Protein AF-U6STV1-F1 (afdb_monomer_lite)

pLDDT: mean 80.37, std 19.91, range [33.19, 97.25]

Radius of gyration: 25.23 Å; chains: 1; bounding box: 34×33×80 Å

Organism: NCBI:txid1188261

Sequence (186 aa):
MFNKYNTFWLCLFGLMSILYVSSFIYSGIKAWRDMGAIHFNWLYLILGFIFCYWFIQLTKKPSLLNITLQNIERKMVEMGLTNAFIEELRHVLNSRLNTYGESAFREWFAGLNYQLPEEFKDEKAAIKLYEEHTELIEKQVKKLEQETKLTWGEQTVDLIGMNEKSRKVQLVIRHRLSDIALDLVD

Secondary structure (DSSP, 8-state):
---THHHHHHHHHHHHHHHHHHHHHHHHHHHHTTS-THHHHHHHHHHHHHHHHHHHHHH-PPP-TT--HHHHHHHHHHTT--HHHHHHHHHHHHHHHHHHHHHHHHHHHHT-TTPPPGGG--HHHHHHHHHHTHHHHHHHHHHHHHHHSS-HHHHTGGGTTS-HHHHHHHHHHHHHHHHHHHHHH-

Structure (mmCIF, N/CA/C/O backbone):
data_AF-U6STV1-F1
#
_entry.id   AF-U6STV1-F1
#
loop_
_atom_site.group_PDB
_atom_site.id
_atom_site.type_symbol
_atom_site.label_atom_id
_atom_site.label_alt_id
_atom_site.label_comp_id
_atom_site.label_asym_id
_atom_site.label_entity_id
_atom_site.label_seq_id
_atom_site.pdbx_PDB_ins_code
_atom_site.Cartn_x
_atom_site.Cartn_y
_atom_site.Cartn_z
_atom_site.occupancy
_atom_site.B_iso_or_equiv
_atom_site.auth_seq_id
_atom_site.auth_comp_id
_atom_site.auth_asym_id
_atom_site.auth_atom_id
_atom_site.pdbx_PDB_model_num
ATOM 1 N N . MET A 1 1 ? -4.560 -8.746 -18.579 1.00 35.34 1 MET A N 1
ATOM 2 C CA . MET A 1 1 ? -5.743 -9.114 -19.390 1.00 35.34 1 MET A CA 1
ATOM 3 C C . MET A 1 1 ? -6.211 -7.842 -20.098 1.00 35.34 1 MET A C 1
ATOM 5 O O . MET A 1 1 ? -6.845 -7.010 -19.468 1.00 35.34 1 MET A O 1
ATOM 9 N N . PHE A 1 2 ? -5.766 -7.595 -21.337 1.00 33.19 2 PHE A N 1
ATOM 10 C CA . PHE A 1 2 ? -6.079 -6.348 -22.054 1.00 33.19 2 PHE A CA 1
ATOM 11 C C . PHE A 1 2 ? -7.540 -6.354 -22.527 1.00 33.19 2 PHE A C 1
ATOM 13 O O . PHE A 1 2 ? -8.017 -7.325 -23.112 1.00 33.19 2 PHE A O 1
ATOM 20 N N . ASN A 1 3 ? -8.250 -5.274 -22.208 1.00 34.72 3 ASN A N 1
ATOM 21 C CA . ASN A 1 3 ? -9.697 -5.150 -22.309 1.00 34.72 3 ASN A CA 1
ATOM 22 C C . ASN A 1 3 ? -10.151 -5.030 -23.781 1.00 34.72 3 ASN A C 1
ATOM 24 O O . ASN A 1 3 ? -9.709 -4.130 -24.498 1.00 34.72 3 ASN A O 1
ATOM 28 N N . LYS A 1 4 ? -11.052 -5.922 -24.224 1.00 41.34 4 LYS A N 1
ATOM 29 C CA . LYS A 1 4 ? -11.561 -6.057 -25.612 1.00 41.34 4 LYS A CA 1
ATOM 30 C C . LYS A 1 4 ? -12.215 -4.787 -26.188 1.00 41.34 4 LYS A C 1
ATOM 32 O O . LYS A 1 4 ? -12.420 -4.705 -27.395 1.00 41.34 4 LYS A O 1
ATOM 37 N N . TYR A 1 5 ? -12.534 -3.800 -25.354 1.00 40.69 5 TYR A N 1
ATOM 38 C CA . TYR A 1 5 ? -13.239 -2.583 -25.764 1.00 40.69 5 TYR A CA 1
ATOM 39 C C . TYR A 1 5 ? -12.335 -1.507 -26.389 1.00 40.69 5 TYR A C 1
ATOM 41 O O . TYR A 1 5 ? -12.824 -0.701 -27.178 1.00 40.69 5 TYR A O 1
ATOM 49 N N . ASN A 1 6 ? -11.019 -1.522 -26.131 1.00 42.75 6 ASN A N 1
ATOM 50 C CA . ASN A 1 6 ? -10.096 -0.538 -26.723 1.00 42.75 6 ASN A CA 1
ATOM 51 C C . ASN A 1 6 ? -9.772 -0.825 -28.196 1.00 42.75 6 ASN A C 1
ATOM 53 O O . ASN A 1 6 ? -9.504 0.090 -28.970 1.00 42.75 6 ASN A O 1
ATOM 57 N N . THR A 1 7 ? -9.840 -2.088 -28.614 1.00 46.97 7 THR A N 1
ATOM 58 C CA . THR A 1 7 ? -9.540 -2.490 -29.995 1.00 46.97 7 THR A CA 1
ATOM 59 C C . THR A 1 7 ? -10.634 -2.046 -30.970 1.00 46.97 7 THR A C 1
ATOM 61 O O . THR A 1 7 ? -10.345 -1.723 -32.118 1.00 46.97 7 THR A O 1
ATOM 64 N N . PHE A 1 8 ? -11.888 -1.965 -30.509 1.00 42.72 8 PHE A N 1
ATOM 65 C CA . PHE A 1 8 ? -13.020 -1.579 -31.353 1.00 42.72 8 PHE A CA 1
ATOM 66 C C . PHE A 1 8 ? -13.003 -0.082 -31.702 1.00 42.72 8 PHE A C 1
ATOM 68 O O . PHE A 1 8 ? -13.199 0.285 -32.859 1.00 42.72 8 PHE A O 1
ATOM 75 N N . TRP A 1 9 ? -12.679 0.781 -30.734 1.00 38.31 9 TRP A N 1
ATOM 76 C CA . TRP A 1 9 ? -12.574 2.227 -30.960 1.00 38.31 9 TRP A CA 1
ATOM 77 C C . TRP A 1 9 ? -11.358 2.616 -31.809 1.00 38.31 9 TRP A C 1
ATOM 79 O O . TRP A 1 9 ? -11.474 3.499 -32.658 1.00 38.31 9 TRP A O 1
ATOM 89 N N . LEU A 1 10 ? -10.230 1.909 -31.666 1.00 43.06 10 LEU A N 1
ATOM 90 C CA . LEU A 1 10 ? -9.049 2.097 -32.520 1.00 43.06 10 LEU A CA 1
ATOM 91 C C . LEU A 1 10 ? -9.319 1.707 -33.985 1.00 43.06 10 LEU A C 1
ATOM 93 O O . LEU A 1 10 ? -8.888 2.415 -34.895 1.00 43.06 10 LEU A O 1
ATOM 97 N N . CYS A 1 11 ? -10.093 0.645 -34.236 1.00 45.66 11 CYS A N 1
ATOM 98 C CA . CYS A 1 11 ? -10.517 0.288 -35.594 1.00 45.66 11 CYS A CA 1
ATOM 99 C C . CYS A 1 11 ? -11.546 1.272 -36.180 1.00 45.66 11 CYS A C 1
ATOM 101 O O . CYS A 1 11 ? -11.476 1.580 -37.370 1.00 45.66 11 CYS A O 1
ATOM 103 N N . LEU A 1 12 ? -12.471 1.800 -35.369 1.00 42.38 12 LEU A N 1
ATOM 104 C CA . LEU A 1 12 ? -13.505 2.730 -35.839 1.00 42.38 12 LEU A CA 1
ATOM 105 C C . LEU A 1 12 ? -12.931 4.119 -36.182 1.00 42.38 12 LEU A C 1
ATOM 107 O O . LEU A 1 12 ? -13.287 4.692 -37.213 1.00 42.38 12 LEU A O 1
ATOM 111 N N . PHE A 1 13 ? -11.984 4.628 -35.382 1.00 41.47 13 PHE A N 1
ATOM 112 C CA . PHE A 1 13 ? -11.241 5.856 -35.704 1.00 41.47 13 PHE A CA 1
ATOM 113 C C . PHE A 1 13 ? -10.314 5.677 -36.915 1.00 41.47 13 PHE A C 1
ATOM 115 O O . PHE A 1 13 ? -10.190 6.592 -37.733 1.00 41.47 13 PHE A O 1
ATOM 122 N N . GLY A 1 14 ? -9.723 4.489 -37.087 1.00 44.12 14 GLY A N 1
ATOM 123 C CA . GLY A 1 14 ? -8.970 4.136 -38.294 1.00 44.12 14 GLY A CA 1
ATOM 124 C C . GLY A 1 14 ? -9.835 4.137 -39.561 1.00 44.12 14 GLY A C 1
ATOM 125 O O . GLY A 1 14 ? -9.439 4.687 -40.581 1.00 44.12 14 GLY A O 1
ATOM 126 N N . LEU A 1 15 ? -11.058 3.602 -39.506 1.00 43.50 15 LEU A N 1
ATOM 127 C CA . LEU A 1 15 ? -11.960 3.548 -40.667 1.00 43.50 15 LEU A CA 1
ATOM 128 C C . LEU A 1 15 ? -12.592 4.906 -41.022 1.00 43.50 15 LEU A C 1
ATOM 130 O O . LEU A 1 15 ? -12.708 5.233 -42.204 1.00 43.50 15 LEU A O 1
ATOM 134 N N . MET A 1 16 ? -12.954 5.728 -40.030 1.00 37.34 16 MET A N 1
ATOM 135 C CA . MET A 1 16 ? -13.491 7.079 -40.274 1.00 37.34 16 MET A CA 1
ATOM 136 C C . MET A 1 16 ? -12.435 8.042 -40.834 1.00 37.34 16 MET A C 1
ATOM 138 O O . MET A 1 16 ? -12.757 8.870 -41.689 1.00 37.34 16 MET A O 1
ATOM 142 N N . SER A 1 17 ? -11.170 7.906 -40.422 1.00 42.69 17 SER A N 1
ATOM 143 C CA . SER A 1 17 ? -10.066 8.680 -41.001 1.00 42.69 17 SER A CA 1
ATOM 144 C C . SER A 1 17 ? -9.749 8.243 -42.434 1.00 42.69 17 SER A C 1
ATOM 146 O O . SER A 1 17 ? -9.542 9.105 -43.280 1.00 42.69 17 SER A O 1
ATOM 148 N N . ILE A 1 18 ? -9.831 6.949 -42.765 1.00 45.84 18 ILE A N 1
ATOM 149 C CA . ILE A 1 18 ? -9.649 6.456 -44.143 1.00 45.84 18 ILE A CA 1
ATOM 150 C C . ILE A 1 18 ? -10.721 7.016 -45.097 1.00 45.84 18 ILE A C 1
ATOM 152 O O . ILE A 1 18 ? -10.396 7.416 -46.216 1.00 45.84 18 ILE A O 1
ATOM 156 N N . LEU A 1 19 ? -11.985 7.115 -44.666 1.00 41.91 19 LEU A N 1
ATOM 157 C CA . LEU A 1 19 ? -13.072 7.603 -45.525 1.00 41.91 19 LEU A CA 1
ATOM 158 C C . LEU A 1 19 ? -13.057 9.127 -45.720 1.00 41.91 19 LEU A C 1
ATOM 160 O O . LEU A 1 19 ? -13.254 9.585 -46.845 1.00 41.91 19 LEU A O 1
ATOM 164 N N . TYR A 1 20 ? -12.751 9.916 -44.686 1.00 40.97 20 TYR A N 1
ATOM 165 C CA . TYR A 1 20 ? -12.653 11.379 -44.822 1.00 40.97 20 TYR A CA 1
ATOM 166 C C . TYR A 1 20 ? -11.406 11.810 -45.608 1.00 40.97 20 TYR A C 1
ATOM 168 O O . TYR A 1 20 ? -11.426 12.781 -46.363 1.00 40.97 20 TYR A O 1
ATOM 176 N N . VAL A 1 21 ? -10.326 11.038 -45.488 1.00 44.81 21 VAL A N 1
ATOM 177 C CA . VAL A 1 21 ? -9.098 11.242 -46.253 1.00 44.81 21 VAL A CA 1
ATOM 178 C C . VAL A 1 21 ? -9.294 10.824 -47.717 1.00 44.81 21 VAL A C 1
ATOM 180 O O . VAL A 1 21 ? -8.772 11.488 -48.605 1.00 44.81 21 VAL A O 1
ATOM 183 N N . SER A 1 22 ? -10.122 9.816 -48.013 1.00 46.06 22 SER A N 1
ATOM 184 C CA . SER A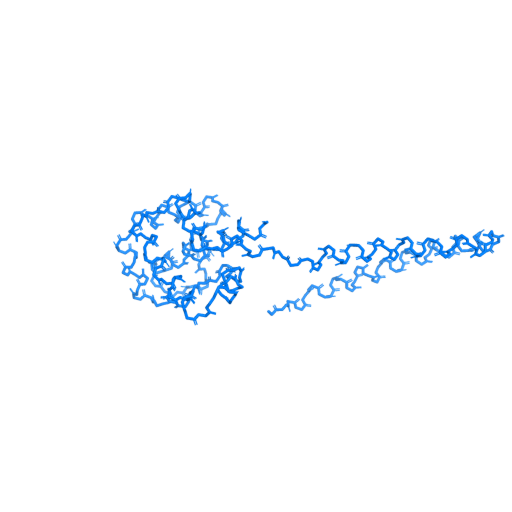 1 22 ? -10.324 9.331 -49.388 1.00 46.06 22 SER A CA 1
ATOM 185 C C . SER A 1 22 ? -10.945 10.354 -50.357 1.00 46.06 22 SER A C 1
ATOM 187 O O . SER A 1 22 ? -10.546 10.391 -51.521 1.00 46.06 22 SER A O 1
ATOM 189 N N . SER A 1 23 ? -11.853 11.232 -49.905 1.00 43.16 23 SER A N 1
ATOM 190 C CA . SER A 1 23 ? -12.497 12.230 -50.781 1.00 43.16 23 SER A CA 1
ATOM 191 C C . SER A 1 23 ? -11.622 13.466 -51.025 1.00 43.16 23 SER A C 1
ATOM 193 O O . SER A 1 23 ? -11.616 14.003 -52.133 1.00 43.16 23 SER A O 1
ATOM 195 N N . PHE A 1 24 ? -10.819 13.870 -50.035 1.00 45.03 24 PHE A N 1
ATOM 196 C CA . PHE A 1 24 ? -9.845 14.962 -50.163 1.00 45.03 24 PHE A CA 1
ATOM 197 C C . PHE A 1 24 ? -8.609 14.531 -50.970 1.00 45.03 24 PHE A C 1
ATOM 199 O O . PHE A 1 24 ? -8.041 15.304 -51.741 1.00 45.03 24 PHE A O 1
ATOM 206 N N . ILE A 1 25 ? -8.231 13.255 -50.854 1.00 50.38 25 ILE A N 1
ATOM 207 C CA . ILE A 1 25 ? -7.175 12.639 -51.653 1.00 50.38 25 ILE A CA 1
ATOM 208 C C . ILE A 1 25 ? -7.581 12.540 -53.132 1.00 50.38 25 ILE A C 1
ATOM 210 O O . ILE A 1 25 ? -6.747 12.781 -53.998 1.00 50.38 25 ILE A O 1
ATOM 214 N N . TYR A 1 26 ? -8.842 12.248 -53.467 1.00 48.47 26 TYR A N 1
ATOM 215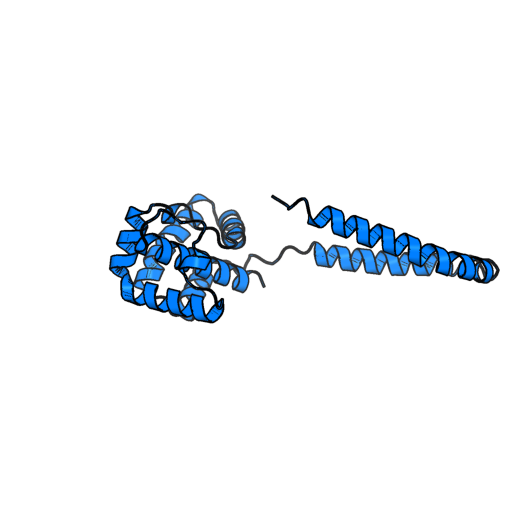 C CA . TYR A 1 26 ? -9.223 12.001 -54.866 1.00 48.47 26 TYR A CA 1
ATOM 216 C C . TYR A 1 26 ? -9.165 13.254 -55.763 1.00 48.47 26 TYR A C 1
ATOM 218 O O . TYR A 1 26 ? -8.780 13.161 -56.931 1.00 48.47 26 TYR A O 1
ATOM 226 N N . SER A 1 27 ? -9.490 14.439 -55.231 1.00 48.44 27 SER A N 1
ATOM 227 C CA . SER A 1 27 ? -9.363 15.709 -55.967 1.00 48.44 27 SER A CA 1
ATOM 228 C C . SER A 1 27 ? -7.920 16.233 -55.993 1.00 48.44 27 SER A C 1
ATOM 230 O O . SER A 1 27 ? -7.491 16.780 -57.010 1.00 48.44 27 SER A O 1
ATOM 232 N N . GLY A 1 28 ? -7.138 15.987 -54.934 1.00 50.62 28 GLY A N 1
ATOM 233 C CA . GLY A 1 28 ? -5.708 16.309 -54.872 1.00 50.62 28 GLY A CA 1
ATOM 234 C C . GLY A 1 28 ? -4.833 15.436 -55.781 1.00 50.62 28 GLY A C 1
ATOM 235 O O . GLY A 1 28 ? -3.953 15.958 -56.462 1.00 50.62 28 GLY A O 1
ATOM 236 N N . ILE A 1 29 ? -5.115 14.128 -55.878 1.00 52.50 29 ILE A N 1
ATOM 237 C CA . ILE A 1 29 ? -4.367 13.166 -56.712 1.00 52.50 29 ILE A CA 1
ATOM 238 C C . ILE A 1 29 ? -4.381 13.567 -58.190 1.00 52.50 29 ILE A C 1
ATOM 240 O O . ILE A 1 29 ? -3.374 13.396 -58.876 1.00 52.50 29 ILE A O 1
ATOM 244 N N . LYS A 1 30 ? -5.491 14.113 -58.703 1.00 51.62 30 LYS A N 1
ATOM 245 C CA . LYS A 1 30 ? -5.594 14.470 -60.126 1.00 51.62 30 LYS A CA 1
ATOM 246 C C . LYS A 1 30 ? -4.729 15.680 -60.492 1.00 51.62 30 LYS A C 1
ATOM 248 O O . LYS A 1 30 ? -4.153 15.679 -61.570 1.00 51.62 30 LYS A O 1
ATOM 253 N N . ALA A 1 31 ? -4.600 16.657 -59.593 1.00 53.91 31 ALA A N 1
ATOM 254 C CA . ALA A 1 31 ? -3.720 17.814 -59.776 1.00 53.91 31 ALA A CA 1
ATOM 255 C C . ALA A 1 31 ? -2.236 17.482 -59.509 1.00 53.91 31 ALA A C 1
ATOM 257 O O . ALA A 1 31 ? -1.350 18.104 -60.087 1.00 53.91 31 ALA A O 1
ATOM 258 N N . TRP A 1 32 ? -1.958 16.484 -58.665 1.00 50.00 32 TRP A N 1
ATOM 259 C CA . TRP A 1 32 ? -0.601 16.073 -58.280 1.00 50.00 32 TRP A CA 1
ATOM 260 C C . TRP A 1 32 ? 0.043 15.030 -59.198 1.00 50.00 32 TRP A C 1
ATOM 262 O O . TRP A 1 32 ? 1.267 14.964 -59.284 1.00 50.00 32 TRP A O 1
ATOM 272 N N . ARG A 1 33 ? -0.752 14.227 -59.915 1.00 49.41 33 ARG A N 1
ATOM 273 C CA . ARG A 1 33 ? -0.252 13.252 -60.900 1.00 49.41 33 ARG A CA 1
ATOM 274 C C . ARG A 1 33 ? 0.519 13.914 -62.051 1.00 49.41 33 ARG A C 1
ATOM 276 O O . ARG A 1 33 ? 1.415 13.291 -62.612 1.00 49.41 33 ARG A O 1
ATOM 283 N N . ASP A 1 34 ? 0.202 15.168 -62.361 1.00 54.34 34 ASP A N 1
ATOM 284 C CA . ASP A 1 34 ? 0.811 15.918 -63.464 1.00 54.34 34 ASP A CA 1
ATOM 285 C C . ASP A 1 34 ? 2.111 16.648 -63.038 1.00 54.34 34 ASP A C 1
ATOM 287 O O . ASP A 1 34 ? 2.867 17.121 -63.884 1.00 54.34 34 ASP A O 1
ATOM 291 N N . MET A 1 35 ? 2.434 16.669 -61.735 1.00 53.09 35 MET A N 1
ATOM 292 C CA . MET A 1 35 ? 3.671 17.224 -61.165 1.00 53.09 35 MET A CA 1
ATOM 293 C C . MET A 1 35 ? 4.585 16.108 -60.627 1.00 53.09 35 MET A C 1
ATOM 295 O O . MET A 1 35 ? 4.753 15.962 -59.425 1.00 53.09 35 MET A O 1
ATOM 299 N N . GLY A 1 36 ? 5.177 15.309 -61.521 1.00 51.53 36 GLY A N 1
ATOM 300 C CA . GLY A 1 36 ? 6.399 14.520 -61.277 1.00 51.53 36 GLY A CA 1
ATOM 301 C C . GLY A 1 36 ? 6.429 13.584 -60.049 1.00 51.53 36 GLY A C 1
ATOM 302 O O . GLY A 1 36 ? 6.640 14.002 -58.913 1.00 51.53 36 GLY A O 1
ATOM 303 N N . ALA A 1 37 ? 6.399 12.273 -60.303 1.00 53.25 37 ALA A N 1
ATOM 304 C CA . ALA A 1 37 ? 6.402 11.160 -59.336 1.00 53.25 37 ALA A CA 1
ATOM 305 C C . ALA A 1 37 ? 7.527 11.126 -58.263 1.00 53.25 37 ALA A C 1
ATOM 307 O O . ALA A 1 37 ? 7.533 10.245 -57.406 1.00 53.25 37 ALA A O 1
ATOM 308 N N . ILE A 1 38 ? 8.476 12.064 -58.271 1.00 51.22 38 ILE A N 1
ATOM 309 C CA . ILE A 1 38 ? 9.637 12.093 -57.370 1.00 51.22 38 ILE A CA 1
ATOM 310 C C . ILE A 1 38 ? 9.276 12.680 -55.991 1.00 51.22 38 ILE A C 1
ATOM 312 O O . ILE A 1 38 ? 9.823 12.241 -54.982 1.00 51.22 38 ILE A O 1
ATOM 316 N N . HIS A 1 39 ? 8.308 13.601 -55.899 1.00 51.06 39 HIS A N 1
ATOM 317 C CA . HIS A 1 39 ? 7.933 14.234 -54.622 1.00 51.06 39 HIS A CA 1
ATOM 318 C C . HIS A 1 39 ? 7.038 13.363 -53.724 1.00 51.06 39 HIS A C 1
ATOM 320 O O . HIS A 1 39 ? 7.017 13.546 -52.507 1.00 51.06 39 HIS A O 1
ATOM 326 N N . PHE A 1 40 ? 6.335 12.383 -54.298 1.00 52.03 40 PHE A N 1
ATOM 327 C CA . PHE A 1 40 ? 5.395 11.530 -53.566 1.00 52.03 40 PHE A CA 1
ATOM 328 C C . PHE A 1 40 ? 6.116 10.561 -52.615 1.00 52.03 40 PHE A C 1
ATOM 330 O O . PHE A 1 40 ? 5.676 10.348 -51.491 1.00 52.03 40 PHE A O 1
ATOM 337 N N . ASN A 1 41 ? 7.278 10.036 -53.014 1.00 58.47 41 ASN A N 1
ATOM 338 C CA . ASN A 1 41 ? 8.013 9.034 -52.235 1.00 58.47 41 ASN A CA 1
ATOM 339 C C . ASN A 1 41 ? 8.569 9.597 -50.909 1.00 58.47 41 ASN A C 1
ATOM 341 O O . ASN A 1 41 ? 8.566 8.928 -49.879 1.00 58.47 41 ASN A O 1
ATOM 345 N N . TRP A 1 42 ? 8.980 10.868 -50.904 1.00 58.03 42 TRP A N 1
ATOM 346 C CA . TRP A 1 42 ? 9.532 11.533 -49.720 1.00 58.03 42 TRP A CA 1
ATOM 347 C C . TRP A 1 42 ? 8.490 11.780 -48.628 1.00 58.03 42 TRP A C 1
ATOM 349 O O . TRP A 1 42 ? 8.799 11.639 -47.447 1.00 58.03 42 TRP A O 1
ATOM 359 N N . LEU A 1 43 ? 7.247 12.092 -49.000 1.00 61.72 43 LEU A N 1
ATOM 360 C CA . LEU A 1 43 ? 6.178 12.339 -48.033 1.00 61.72 43 LEU A CA 1
ATOM 361 C C . LEU A 1 43 ? 5.784 11.059 -47.279 1.00 61.72 43 LEU A C 1
ATOM 363 O O . LEU A 1 43 ? 5.618 11.096 -46.062 1.00 61.72 43 LEU A O 1
ATOM 367 N N . TYR A 1 44 ? 5.700 9.919 -47.973 1.00 71.75 44 TYR A N 1
ATOM 368 C CA . TYR A 1 44 ? 5.438 8.623 -47.333 1.00 71.75 44 TYR A CA 1
ATOM 369 C C . TYR A 1 44 ? 6.588 8.181 -46.432 1.00 71.75 44 TYR A C 1
ATOM 371 O O . TYR A 1 44 ? 6.337 7.630 -45.363 1.00 71.75 44 TYR A O 1
ATOM 379 N N . LEU A 1 45 ? 7.836 8.462 -46.819 1.00 70.69 45 LEU A N 1
ATOM 380 C CA . LEU A 1 45 ? 8.989 8.215 -45.956 1.00 70.69 45 LEU A CA 1
ATOM 381 C C . LEU A 1 45 ? 8.910 9.062 -44.681 1.00 70.69 45 LEU A C 1
ATOM 383 O O . LEU A 1 45 ? 9.034 8.514 -43.590 1.00 70.69 45 LEU A O 1
ATOM 387 N N . ILE A 1 46 ? 8.625 10.364 -44.789 1.00 76.00 46 ILE A N 1
ATOM 388 C CA . ILE A 1 46 ? 8.493 11.259 -43.627 1.00 76.00 46 ILE A CA 1
ATOM 389 C C . ILE A 1 46 ? 7.350 10.809 -42.707 1.00 76.00 46 ILE A C 1
ATOM 391 O O . ILE A 1 46 ? 7.546 10.697 -41.498 1.00 76.00 46 ILE A O 1
ATOM 395 N N . LEU A 1 47 ? 6.176 10.494 -43.260 1.00 77.69 47 LEU A N 1
ATOM 396 C CA . LEU A 1 47 ? 5.038 9.998 -42.478 1.00 77.69 47 LEU A CA 1
ATOM 397 C C . LEU A 1 47 ? 5.329 8.635 -41.837 1.00 77.69 47 LEU A C 1
ATOM 399 O O . LEU A 1 47 ? 4.969 8.416 -40.682 1.00 77.69 47 LEU A O 1
ATOM 403 N N . GLY A 1 48 ? 6.035 7.748 -42.543 1.00 76.50 48 GLY A N 1
ATOM 404 C CA . GLY A 1 48 ? 6.512 6.475 -42.009 1.00 76.50 48 GLY A CA 1
ATOM 405 C C . GLY A 1 48 ? 7.489 6.660 -40.847 1.00 76.50 48 GLY A C 1
ATOM 406 O O . GLY A 1 48 ? 7.353 5.991 -39.828 1.00 76.50 48 GLY A O 1
ATOM 407 N N . PHE A 1 49 ? 8.421 7.614 -40.939 1.00 81.00 49 PHE A N 1
ATOM 408 C CA . PHE A 1 49 ? 9.337 7.949 -39.845 1.00 81.00 49 PHE A CA 1
ATOM 409 C C . PHE A 1 49 ? 8.615 8.545 -38.635 1.00 81.00 49 PHE A C 1
ATOM 411 O O . PHE A 1 49 ? 8.923 8.160 -37.509 1.00 81.00 49 PHE A O 1
ATOM 418 N N . ILE A 1 50 ? 7.637 9.432 -38.842 1.00 81.19 50 ILE A N 1
ATOM 419 C CA . ILE A 1 50 ? 6.816 9.991 -37.756 1.00 81.19 50 ILE A CA 1
ATOM 420 C C . ILE A 1 50 ? 6.014 8.880 -37.072 1.00 81.19 50 ILE A C 1
ATOM 422 O O . ILE A 1 50 ? 5.993 8.810 -35.844 1.00 81.19 50 ILE A O 1
ATOM 426 N N . PHE A 1 51 ? 5.406 7.981 -37.850 1.00 80.88 51 PHE A N 1
ATOM 427 C CA . PHE A 1 51 ? 4.668 6.840 -37.316 1.00 80.88 51 PHE A CA 1
ATOM 428 C C . PHE A 1 51 ? 5.580 5.882 -36.541 1.00 80.88 51 PHE A C 1
ATOM 430 O O . PHE A 1 51 ? 5.258 5.525 -35.413 1.00 80.88 51 PHE A O 1
ATOM 437 N N . CYS A 1 52 ? 6.745 5.521 -37.088 1.00 77.19 52 CYS A N 1
ATOM 438 C CA . CYS A 1 52 ? 7.731 4.687 -36.400 1.00 77.19 52 CYS A CA 1
ATOM 439 C C . CYS A 1 52 ? 8.248 5.350 -35.121 1.00 77.19 52 CYS A C 1
ATOM 441 O O . CYS A 1 52 ? 8.354 4.687 -34.096 1.00 77.19 52 CYS A O 1
ATOM 443 N N . TYR A 1 53 ? 8.532 6.653 -35.146 1.00 76.31 53 TYR A N 1
ATOM 444 C CA . TYR A 1 53 ? 8.947 7.395 -33.960 1.00 76.31 53 TYR A CA 1
ATOM 445 C C . TYR A 1 53 ? 7.853 7.390 -32.886 1.00 76.31 53 TYR A C 1
ATOM 447 O O . TYR A 1 53 ? 8.128 7.075 -31.729 1.00 76.31 53 TYR A O 1
ATOM 455 N N . TRP A 1 54 ? 6.603 7.665 -33.264 1.00 79.69 54 TRP A N 1
ATOM 456 C CA . TRP A 1 54 ? 5.465 7.647 -32.345 1.00 79.69 54 TRP A CA 1
ATOM 457 C C . TRP A 1 54 ? 5.204 6.241 -31.782 1.00 79.69 54 TRP A C 1
ATOM 459 O O . TRP A 1 54 ? 5.001 6.078 -30.581 1.00 79.69 54 TRP A O 1
ATOM 469 N N . PHE A 1 55 ? 5.315 5.210 -32.620 1.00 75.00 55 PHE A N 1
ATOM 470 C CA . PHE A 1 55 ? 5.205 3.810 -32.218 1.00 75.00 55 PHE A CA 1
ATOM 471 C C . PHE A 1 55 ? 6.330 3.393 -31.259 1.00 75.00 55 PHE A C 1
ATOM 473 O O . PHE A 1 55 ? 6.065 2.765 -30.239 1.00 75.00 55 PHE A O 1
ATOM 480 N N . ILE A 1 56 ? 7.578 3.798 -31.516 1.00 74.88 56 ILE A N 1
ATOM 481 C CA . ILE A 1 56 ? 8.707 3.525 -30.616 1.00 74.88 56 ILE A CA 1
ATOM 482 C C . ILE A 1 56 ? 8.474 4.180 -29.251 1.00 74.88 56 ILE A C 1
ATOM 484 O O . ILE A 1 56 ? 8.662 3.518 -28.230 1.00 74.88 56 ILE A O 1
ATOM 488 N N . GLN A 1 57 ? 8.010 5.434 -29.215 1.00 68.56 57 GLN A N 1
ATOM 489 C CA . GLN A 1 57 ? 7.685 6.110 -27.953 1.00 68.56 57 GLN A CA 1
ATOM 490 C C . GLN A 1 57 ? 6.554 5.401 -27.191 1.00 68.56 57 GLN A C 1
ATOM 492 O O . GLN A 1 57 ? 6.634 5.293 -25.973 1.00 68.56 57 GLN A O 1
ATOM 497 N N . LEU A 1 58 ? 5.562 4.835 -27.887 1.00 64.56 58 LEU A N 1
ATOM 498 C CA . LEU A 1 58 ? 4.507 4.023 -27.265 1.00 64.56 58 LEU A CA 1
ATOM 499 C C . LEU A 1 58 ? 4.994 2.675 -26.713 1.00 64.56 58 LEU A C 1
ATOM 501 O O . LEU A 1 58 ? 4.352 2.110 -25.833 1.00 64.56 58 LEU A O 1
ATOM 505 N N . THR A 1 59 ? 6.104 2.141 -27.227 1.00 66.00 59 THR A N 1
ATOM 506 C CA . THR A 1 59 ? 6.657 0.842 -26.796 1.00 66.00 59 THR A CA 1
ATOM 507 C C . THR A 1 59 ? 7.757 0.945 -25.742 1.00 66.00 59 THR A C 1
ATOM 509 O O . THR A 1 59 ? 8.249 -0.088 -25.278 1.00 66.00 59 THR A O 1
ATOM 512 N N . LYS A 1 60 ? 8.159 2.159 -25.339 1.00 70.56 60 LYS A N 1
ATOM 513 C CA . LYS A 1 60 ? 9.133 2.326 -24.257 1.00 70.56 60 LYS A CA 1
ATOM 514 C C . LYS A 1 60 ? 8.552 1.781 -22.959 1.00 70.56 60 LYS A C 1
ATOM 516 O O . LYS A 1 60 ? 7.583 2.312 -22.426 1.00 70.56 60 LYS A O 1
ATOM 521 N N . LYS A 1 61 ? 9.173 0.721 -22.443 1.00 69.06 61 LYS A N 1
ATOM 522 C CA . LYS A 1 61 ? 8.903 0.256 -21.085 1.00 69.06 61 LYS A CA 1
ATOM 523 C C . LYS A 1 61 ? 9.440 1.295 -20.097 1.00 69.06 61 LYS A C 1
ATOM 525 O O . LYS A 1 61 ? 10.571 1.751 -20.293 1.00 69.06 61 LYS A O 1
ATOM 530 N N . PRO A 1 62 ? 8.668 1.653 -19.062 1.00 73.31 62 PRO A N 1
ATOM 531 C CA . PRO A 1 62 ? 9.159 2.540 -18.023 1.00 73.31 62 PRO A CA 1
ATOM 532 C C . PRO A 1 62 ? 10.342 1.906 -17.281 1.00 73.31 62 PRO A C 1
ATOM 534 O O . PRO A 1 62 ? 10.476 0.678 -17.216 1.00 73.31 62 PRO A O 1
ATOM 537 N N . SER A 1 63 ? 11.228 2.750 -16.752 1.00 84.81 63 SER A N 1
ATOM 538 C CA . SER A 1 63 ? 12.404 2.290 -16.015 1.00 84.81 63 SER A CA 1
ATOM 539 C C . SER A 1 63 ? 11.990 1.804 -14.632 1.00 84.81 63 SER A C 1
ATOM 541 O O . SER A 1 63 ? 11.502 2.575 -13.817 1.00 84.81 63 SER A O 1
ATOM 543 N N . LEU A 1 64 ? 12.238 0.529 -14.330 1.00 89.56 64 LEU A N 1
ATOM 544 C CA . LEU A 1 64 ? 11.910 -0.044 -13.019 1.00 89.56 64 LEU A CA 1
ATOM 545 C C . LEU A 1 64 ? 13.077 0.019 -12.021 1.00 89.56 64 LEU A C 1
ATOM 547 O O . LEU A 1 64 ? 12.971 -0.501 -10.914 1.00 89.56 64 LEU A O 1
ATOM 551 N N . LEU A 1 65 ? 14.210 0.624 -12.396 1.00 89.94 65 LEU A N 1
ATOM 552 C CA . LEU A 1 65 ? 15.423 0.642 -11.564 1.00 89.94 65 LEU A CA 1
ATOM 553 C C . LEU A 1 65 ? 15.239 1.422 -10.257 1.00 89.94 65 LEU A C 1
ATOM 555 O O . LEU A 1 65 ? 15.905 1.123 -9.268 1.00 89.94 65 LEU A O 1
ATOM 559 N N . ASN A 1 66 ? 14.312 2.381 -10.240 1.00 91.38 66 ASN A N 1
ATOM 560 C CA . ASN A 1 66 ? 13.986 3.165 -9.053 1.00 91.38 66 ASN A CA 1
ATOM 561 C C . ASN A 1 66 ? 13.163 2.370 -8.027 1.00 91.38 66 ASN A C 1
ATOM 563 O O . ASN A 1 66 ? 13.106 2.767 -6.862 1.00 91.38 66 ASN A O 1
ATOM 567 N N . ILE A 1 67 ? 12.574 1.234 -8.418 1.00 92.69 67 ILE A N 1
ATOM 568 C CA . ILE A 1 67 ? 11.861 0.336 -7.510 1.00 92.69 67 ILE A CA 1
ATOM 569 C C . ILE A 1 67 ? 12.896 -0.485 -6.731 1.00 92.69 67 ILE A C 1
ATOM 571 O O . ILE A 1 67 ? 13.341 -1.565 -7.130 1.00 92.69 67 ILE A O 1
ATOM 575 N N . THR A 1 68 ? 13.299 0.067 -5.594 1.00 94.50 68 THR A N 1
ATOM 576 C CA . THR A 1 68 ? 14.147 -0.579 -4.591 1.00 94.50 68 THR A CA 1
ATOM 577 C C . THR A 1 68 ? 13.454 -0.496 -3.239 1.00 94.50 68 THR A C 1
ATOM 579 O O . THR A 1 68 ? 12.684 0.434 -2.994 1.00 94.50 68 THR A O 1
ATOM 582 N N . LEU A 1 69 ? 13.737 -1.443 -2.342 1.00 94.19 69 LEU A N 1
ATOM 583 C CA . LEU A 1 69 ? 13.140 -1.451 -1.004 1.00 94.19 69 LEU A CA 1
ATOM 584 C C . LEU A 1 69 ? 13.401 -0.125 -0.265 1.00 94.19 69 LEU A C 1
ATOM 586 O O . LEU A 1 69 ? 12.484 0.464 0.296 1.00 94.19 69 LEU A O 1
ATOM 590 N N . GLN A 1 70 ? 14.616 0.415 -0.390 1.00 94.62 70 GLN A N 1
ATOM 591 C CA . GLN A 1 70 ? 14.993 1.708 0.182 1.00 94.62 70 GLN A CA 1
ATOM 592 C C . GLN A 1 70 ? 14.154 2.876 -0.368 1.00 94.62 70 GLN A C 1
ATOM 594 O O . GLN A 1 70 ? 13.713 3.736 0.394 1.00 94.62 70 GLN A O 1
ATOM 599 N N . ASN A 1 71 ? 13.921 2.928 -1.683 1.00 95.62 71 ASN A N 1
ATOM 600 C CA . ASN A 1 71 ? 13.115 3.992 -2.287 1.00 95.62 71 ASN A CA 1
ATOM 601 C C . ASN A 1 71 ? 11.635 3.873 -1.920 1.00 95.62 71 ASN A C 1
ATOM 603 O O . ASN A 1 71 ? 10.989 4.893 -1.680 1.00 95.62 71 ASN A O 1
ATOM 607 N N . ILE A 1 72 ? 11.118 2.645 -1.839 1.00 96.12 72 ILE A N 1
ATOM 608 C CA . ILE A 1 72 ? 9.750 2.370 -1.393 1.00 96.12 72 ILE A CA 1
ATOM 609 C C . ILE A 1 72 ? 9.564 2.859 0.048 1.00 96.12 72 ILE A C 1
ATOM 611 O O . ILE A 1 72 ? 8.632 3.607 0.327 1.00 96.12 72 ILE A O 1
ATOM 615 N N . GLU A 1 73 ? 10.476 2.512 0.954 1.00 95.88 73 GLU A N 1
ATOM 616 C CA . GLU A 1 73 ? 10.418 2.946 2.355 1.00 95.88 73 GLU A CA 1
ATOM 617 C C . GLU A 1 73 ? 10.520 4.461 2.504 1.00 95.88 73 GLU A C 1
ATOM 619 O O . GLU A 1 73 ? 9.749 5.065 3.248 1.00 95.88 73 GLU A O 1
ATOM 624 N N . ARG A 1 74 ? 11.425 5.100 1.753 1.00 96.19 74 ARG A N 1
ATOM 625 C CA . ARG A 1 74 ? 11.524 6.562 1.727 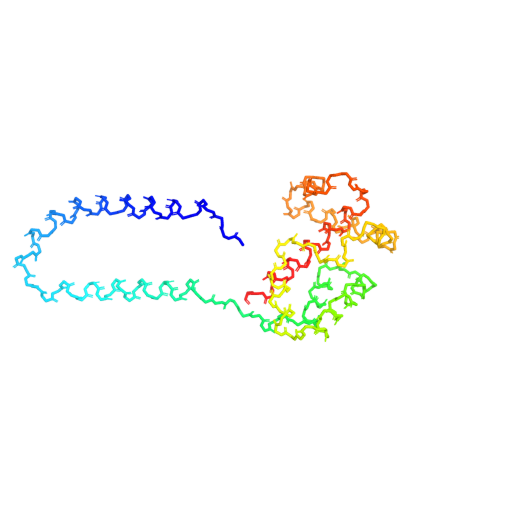1.00 96.19 74 ARG A CA 1
ATOM 626 C C . ARG A 1 74 ? 10.183 7.193 1.345 1.00 96.19 74 ARG A C 1
ATOM 628 O O . ARG A 1 74 ? 9.729 8.112 2.022 1.00 96.19 74 ARG A O 1
ATOM 635 N N . LYS A 1 75 ? 9.520 6.671 0.310 1.00 96.00 75 LYS A N 1
ATOM 636 C CA . LYS A 1 75 ? 8.195 7.138 -0.112 1.00 96.00 75 LYS A CA 1
ATOM 637 C C . LYS A 1 75 ? 7.113 6.879 0.943 1.00 96.00 75 LYS A C 1
ATOM 639 O O . LYS A 1 75 ? 6.270 7.743 1.166 1.00 96.00 75 LYS A O 1
ATOM 644 N N . MET A 1 76 ? 7.157 5.750 1.652 1.00 95.44 76 MET A N 1
ATOM 645 C CA . MET A 1 76 ? 6.249 5.484 2.778 1.00 95.44 76 MET A CA 1
ATOM 646 C C . MET A 1 76 ? 6.388 6.530 3.896 1.00 95.44 76 MET A C 1
ATOM 648 O O . MET A 1 76 ? 5.378 7.007 4.423 1.00 95.44 76 MET A O 1
ATOM 652 N N . VAL A 1 77 ? 7.623 6.924 4.224 1.00 95.56 77 VAL A N 1
ATOM 653 C CA . VAL A 1 77 ? 7.899 7.993 5.198 1.00 95.56 77 VAL A CA 1
ATOM 654 C C . VAL A 1 77 ? 7.371 9.340 4.696 1.00 95.56 77 VAL A C 1
ATOM 656 O O . VAL A 1 77 ? 6.689 10.041 5.441 1.00 95.56 77 VAL A O 1
ATOM 659 N N . GLU A 1 78 ? 7.610 9.686 3.427 1.00 94.81 78 GLU A N 1
ATOM 660 C CA . GLU A 1 78 ? 7.094 10.917 2.798 1.00 94.81 78 GLU A CA 1
ATOM 661 C C . GLU A 1 78 ? 5.555 10.988 2.822 1.00 94.81 78 GLU A C 1
ATOM 663 O O . GLU A 1 78 ? 4.975 12.057 3.018 1.00 94.81 78 GLU A O 1
ATOM 668 N N . MET A 1 79 ? 4.873 9.844 2.705 1.00 92.00 79 MET A N 1
ATOM 669 C CA . MET A 1 79 ? 3.412 9.740 2.816 1.00 92.00 79 MET A CA 1
ATOM 670 C C . MET A 1 79 ? 2.884 9.855 4.258 1.00 92.00 79 MET A C 1
ATOM 672 O O . MET A 1 79 ? 1.664 9.929 4.468 1.00 92.00 79 MET A O 1
ATOM 676 N N . GLY A 1 80 ? 3.779 9.904 5.248 1.00 92.31 80 GLY A N 1
ATOM 677 C CA . GLY A 1 80 ? 3.453 10.030 6.666 1.00 92.31 80 GLY A CA 1
ATOM 678 C C . GLY A 1 80 ? 3.008 8.720 7.316 1.00 92.31 80 GLY A C 1
ATOM 679 O O . GLY A 1 80 ? 2.183 8.758 8.233 1.00 92.31 80 GLY A O 1
ATOM 680 N N . LEU A 1 81 ? 3.497 7.574 6.828 1.00 93.88 81 LEU A N 1
ATOM 681 C CA . LEU A 1 81 ? 3.332 6.285 7.503 1.00 93.88 81 LEU A CA 1
ATOM 682 C C . LEU A 1 81 ? 4.248 6.206 8.733 1.00 93.88 81 LEU A C 1
ATOM 684 O O . LEU A 1 81 ? 5.330 6.791 8.755 1.00 93.88 81 LEU A O 1
ATOM 688 N N . THR A 1 82 ? 3.803 5.515 9.786 1.00 93.81 82 THR A N 1
ATOM 689 C CA . THR A 1 82 ? 4.623 5.336 10.994 1.00 93.81 82 THR A CA 1
ATOM 690 C C . THR A 1 82 ? 5.685 4.272 10.758 1.00 93.81 82 THR A C 1
ATOM 692 O O . THR A 1 82 ? 5.443 3.301 10.046 1.00 93.81 82 THR A O 1
ATOM 695 N N . ASN A 1 83 ? 6.840 4.407 11.415 1.00 93.50 83 ASN A N 1
ATOM 696 C CA . ASN A 1 83 ? 7.916 3.418 11.306 1.00 93.50 83 ASN A CA 1
ATOM 697 C C . ASN A 1 83 ? 7.432 2.001 11.639 1.00 93.50 83 ASN A C 1
ATOM 699 O O . ASN A 1 83 ? 7.764 1.076 10.916 1.00 93.50 83 ASN A O 1
ATOM 703 N N . ALA A 1 84 ? 6.590 1.837 12.666 1.00 93.12 84 ALA A N 1
ATOM 704 C CA . ALA A 1 84 ? 6.050 0.528 13.034 1.00 93.12 84 ALA A CA 1
ATOM 705 C C . ALA A 1 84 ? 5.240 -0.114 11.893 1.00 93.12 84 ALA A C 1
ATOM 707 O O . ALA A 1 84 ? 5.471 -1.266 11.553 1.00 93.12 84 ALA A O 1
ATOM 708 N N . PHE A 1 85 ? 4.368 0.653 11.233 1.00 93.94 85 PHE A N 1
ATOM 709 C CA . PHE A 1 85 ? 3.614 0.152 10.084 1.00 93.94 85 PHE A CA 1
ATOM 710 C C . PHE A 1 85 ? 4.517 -0.120 8.871 1.00 93.94 85 PHE A C 1
ATOM 712 O O . PHE A 1 85 ? 4.292 -1.066 8.121 1.00 93.94 85 PHE A O 1
ATOM 719 N N . ILE A 1 86 ? 5.562 0.691 8.681 1.00 94.62 86 ILE A N 1
ATOM 720 C CA . ILE A 1 86 ? 6.563 0.471 7.632 1.00 94.62 86 ILE A CA 1
ATOM 721 C C . ILE A 1 86 ? 7.318 -0.839 7.869 1.00 94.62 86 ILE A C 1
ATOM 723 O O . ILE A 1 86 ? 7.551 -1.551 6.900 1.00 94.62 86 ILE A O 1
ATOM 727 N N . GLU A 1 87 ? 7.660 -1.193 9.111 1.00 94.38 87 GLU A N 1
ATOM 728 C CA . GLU A 1 87 ? 8.303 -2.481 9.414 1.00 94.38 87 GLU A CA 1
ATOM 729 C C . GLU A 1 87 ? 7.420 -3.674 9.022 1.00 94.38 87 GLU A C 1
ATOM 731 O O . GLU A 1 87 ? 7.910 -4.623 8.406 1.00 94.38 87 GLU A O 1
ATOM 736 N N . GLU A 1 88 ? 6.114 -3.604 9.301 1.00 92.88 88 GLU A N 1
ATOM 737 C CA . GLU A 1 88 ? 5.151 -4.645 8.911 1.00 92.88 88 GLU A CA 1
ATOM 738 C C . GLU A 1 88 ? 5.116 -4.828 7.384 1.00 92.88 88 GLU A C 1
ATOM 740 O O . GLU A 1 88 ? 5.207 -5.946 6.865 1.00 92.88 88 GLU A O 1
ATOM 745 N N . LEU A 1 89 ? 5.070 -3.721 6.633 1.00 94.31 89 LEU A N 1
ATOM 746 C CA . LEU A 1 89 ? 5.126 -3.765 5.169 1.00 94.31 89 LEU A CA 1
ATOM 747 C C . LEU A 1 89 ? 6.493 -4.243 4.662 1.00 94.31 89 LEU A C 1
ATOM 749 O O . LEU A 1 89 ? 6.562 -5.056 3.736 1.00 94.31 89 LEU A O 1
ATOM 753 N N . ARG A 1 90 ? 7.585 -3.775 5.275 1.00 94.31 90 ARG A N 1
ATOM 754 C CA . ARG A 1 90 ? 8.960 -4.151 4.933 1.00 94.31 90 ARG A CA 1
ATOM 755 C C . ARG A 1 90 ? 9.150 -5.650 5.058 1.00 94.31 90 ARG A C 1
ATOM 757 O O . ARG A 1 90 ? 9.766 -6.232 4.171 1.00 94.31 90 ARG A O 1
ATOM 764 N N . HIS A 1 91 ? 8.626 -6.288 6.103 1.00 93.31 91 HIS A N 1
ATOM 765 C CA . HIS A 1 91 ? 8.770 -7.731 6.277 1.00 93.31 91 HIS A CA 1
ATOM 766 C C . HIS A 1 91 ? 8.204 -8.499 5.072 1.00 93.31 91 HIS A C 1
ATOM 768 O O . HIS A 1 91 ? 8.861 -9.396 4.535 1.00 93.31 91 HIS A O 1
ATOM 774 N N . VAL A 1 92 ? 7.015 -8.113 4.600 1.00 92.19 92 VAL A N 1
ATOM 775 C CA . VAL A 1 92 ? 6.374 -8.719 3.423 1.00 92.19 92 VAL A CA 1
ATOM 776 C C . VAL A 1 92 ? 7.169 -8.434 2.147 1.00 92.19 92 VAL A C 1
ATOM 778 O O . VAL A 1 92 ? 7.497 -9.356 1.397 1.00 92.19 92 VAL A O 1
ATOM 781 N N . LEU A 1 93 ? 7.541 -7.174 1.912 1.00 94.69 93 LEU A N 1
ATOM 782 C CA . LEU A 1 93 ? 8.283 -6.777 0.712 1.00 94.69 93 LEU A CA 1
ATOM 783 C C . LEU A 1 93 ? 9.663 -7.440 0.640 1.00 94.69 93 LEU A C 1
ATOM 785 O O . LEU A 1 93 ? 10.055 -7.941 -0.413 1.00 94.69 93 LEU A O 1
ATOM 789 N N . ASN A 1 94 ? 10.377 -7.489 1.763 1.00 95.06 94 ASN A N 1
ATOM 790 C CA . ASN A 1 94 ? 11.689 -8.111 1.870 1.00 95.06 94 ASN A CA 1
ATOM 791 C C . ASN A 1 94 ? 11.605 -9.631 1.687 1.00 95.06 94 ASN A C 1
ATOM 793 O O . ASN A 1 94 ? 12.437 -10.211 0.994 1.00 95.06 94 ASN A O 1
ATOM 797 N N . SER A 1 95 ? 10.581 -10.287 2.248 1.00 93.75 95 SER A N 1
ATOM 798 C CA . SER A 1 95 ? 10.343 -11.715 2.009 1.00 93.75 95 SER A CA 1
ATOM 799 C C . SER A 1 95 ? 10.208 -12.003 0.511 1.00 93.75 95 SER A C 1
ATOM 801 O O . SER A 1 95 ? 10.924 -12.852 -0.018 1.00 93.75 95 SER A O 1
ATOM 803 N N . ARG A 1 96 ? 9.393 -11.219 -0.200 1.00 93.50 96 ARG A N 1
ATOM 804 C CA . ARG A 1 96 ? 9.199 -11.357 -1.650 1.00 93.50 96 ARG A CA 1
ATOM 805 C C . ARG A 1 96 ? 10.471 -11.081 -2.446 1.00 93.50 96 ARG A C 1
ATOM 807 O O . ARG A 1 96 ? 10.797 -11.839 -3.359 1.00 93.50 96 ARG A O 1
ATOM 814 N N . LEU A 1 97 ? 11.203 -10.028 -2.084 1.00 94.06 97 LEU A N 1
ATOM 815 C CA . LEU A 1 97 ? 12.480 -9.683 -2.704 1.00 94.06 97 LEU A CA 1
ATOM 816 C C . LEU A 1 97 ? 13.487 -10.835 -2.591 1.00 94.06 97 LEU A C 1
ATOM 818 O O . LEU A 1 97 ? 14.104 -11.209 -3.586 1.00 94.06 97 LEU A O 1
ATOM 822 N N . ASN A 1 98 ? 13.600 -11.436 -1.405 1.00 95.06 98 ASN A N 1
ATOM 823 C CA . ASN A 1 98 ? 14.527 -12.537 -1.152 1.00 95.06 98 ASN A CA 1
ATOM 824 C C . ASN A 1 98 ? 14.110 -13.839 -1.850 1.00 95.06 98 ASN A C 1
ATOM 826 O O . ASN A 1 98 ? 14.972 -14.615 -2.253 1.00 95.06 98 ASN A O 1
ATOM 830 N N . THR A 1 99 ? 12.808 -14.092 -2.012 1.00 94.94 99 THR A N 1
ATOM 831 C CA . THR A 1 99 ? 12.307 -15.308 -2.671 1.00 94.94 99 THR A CA 1
ATOM 832 C C . THR A 1 99 ? 12.416 -15.252 -4.195 1.00 94.94 99 THR A C 1
ATOM 834 O O . THR A 1 99 ? 12.789 -16.248 -4.811 1.00 94.94 99 THR A O 1
ATOM 837 N N . TYR A 1 100 ? 12.085 -14.116 -4.815 1.00 92.75 100 TYR A N 1
ATOM 838 C CA . TYR A 1 100 ? 11.951 -14.019 -6.276 1.00 92.75 100 TYR A CA 1
ATOM 839 C C . TYR A 1 100 ? 13.079 -13.228 -6.957 1.00 92.75 100 TYR A C 1
ATOM 841 O O . TYR A 1 100 ? 13.208 -13.270 -8.181 1.00 92.75 100 TYR A O 1
ATOM 849 N N . GLY A 1 101 ? 13.912 -12.527 -6.183 1.00 94.12 101 GLY A N 1
ATOM 850 C CA . GLY A 1 101 ? 14.987 -11.676 -6.686 1.00 94.12 101 GLY A CA 1
ATOM 851 C C . GLY A 1 101 ? 14.506 -10.309 -7.184 1.00 94.12 101 GLY A C 1
ATOM 852 O O . GLY A 1 101 ? 13.313 -10.053 -7.358 1.00 94.12 101 GLY A O 1
ATOM 853 N N . GLU A 1 102 ? 15.459 -9.406 -7.436 1.00 93.56 102 GLU A N 1
ATOM 854 C CA . GLU A 1 102 ? 15.172 -7.995 -7.735 1.00 93.56 102 GLU A CA 1
ATOM 855 C C . GLU A 1 102 ? 14.306 -7.790 -8.980 1.00 93.56 102 GLU A C 1
ATOM 857 O O . GLU A 1 102 ? 13.363 -7.004 -8.946 1.00 93.56 102 GLU A O 1
ATOM 862 N N . SER A 1 103 ? 14.610 -8.477 -10.087 1.00 92.69 103 SER A N 1
ATOM 863 C CA . SER A 1 103 ? 13.900 -8.257 -11.356 1.00 92.69 103 SER A CA 1
ATOM 864 C C . SER A 1 103 ? 12.417 -8.605 -11.235 1.00 92.69 103 SER A C 1
ATOM 866 O O . SER A 1 103 ? 11.563 -7.799 -11.598 1.00 92.69 103 SER A O 1
ATOM 868 N N . ALA A 1 104 ? 12.108 -9.777 -10.673 1.00 93.81 104 ALA A N 1
ATOM 869 C CA . ALA A 1 104 ? 10.733 -10.226 -10.485 1.00 93.81 104 ALA A CA 1
ATOM 870 C C . ALA A 1 104 ? 9.996 -9.378 -9.438 1.00 93.81 104 ALA A C 1
ATOM 872 O O . ALA A 1 104 ? 8.823 -9.058 -9.621 1.00 93.81 104 ALA A O 1
ATOM 873 N N . PHE A 1 105 ? 10.686 -8.961 -8.370 1.00 94.75 105 PHE A N 1
ATOM 874 C CA . PHE A 1 105 ? 10.132 -8.038 -7.380 1.00 94.75 105 PHE A CA 1
ATOM 875 C C . PHE A 1 105 ? 9.720 -6.704 -8.013 1.00 94.75 105 PHE A C 1
ATOM 877 O O . PHE A 1 105 ? 8.609 -6.238 -7.777 1.00 94.75 105 PHE A O 1
ATOM 884 N N . ARG A 1 106 ? 10.584 -6.112 -8.846 1.00 94.38 106 ARG A N 1
ATOM 885 C CA . ARG A 1 106 ? 10.320 -4.835 -9.526 1.00 94.38 106 ARG A CA 1
ATOM 886 C C . ARG A 1 106 ? 9.112 -4.917 -10.451 1.00 94.38 106 ARG A C 1
ATOM 888 O O . ARG A 1 106 ? 8.240 -4.055 -10.388 1.00 94.38 106 ARG A O 1
ATOM 895 N N . GLU A 1 107 ? 9.050 -5.957 -11.281 1.00 93.12 107 GLU A N 1
ATOM 896 C CA . GLU A 1 107 ? 7.918 -6.183 -12.187 1.00 93.12 107 GLU A CA 1
ATOM 897 C C . GLU A 1 107 ? 6.613 -6.402 -11.421 1.00 93.12 107 GLU A C 1
ATOM 899 O O . GLU A 1 107 ? 5.583 -5.829 -11.774 1.00 93.12 107 GLU A O 1
ATOM 904 N N . TRP A 1 108 ? 6.658 -7.188 -10.344 1.00 94.50 108 TRP A N 1
ATOM 905 C CA . TRP A 1 108 ? 5.497 -7.404 -9.491 1.00 94.50 108 TRP A CA 1
ATOM 906 C C . TRP A 1 108 ? 5.025 -6.115 -8.813 1.00 94.50 108 TRP A C 1
ATOM 908 O O . TRP A 1 108 ? 3.832 -5.820 -8.845 1.00 94.50 108 TRP A O 1
ATOM 918 N N . PHE A 1 109 ? 5.939 -5.348 -8.216 1.00 94.12 109 PHE A N 1
ATOM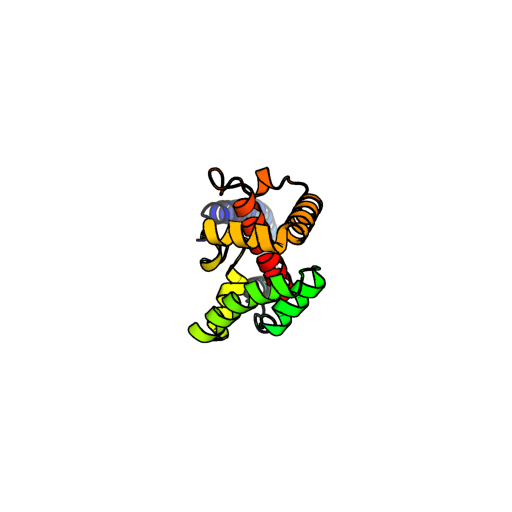 919 C CA . PHE A 1 109 ? 5.596 -4.137 -7.474 1.00 94.12 109 PHE A CA 1
ATOM 920 C C . PHE A 1 109 ? 5.013 -3.066 -8.405 1.00 94.12 109 PHE A C 1
ATOM 922 O O . PHE A 1 109 ? 3.964 -2.500 -8.109 1.00 94.12 109 PHE A O 1
ATOM 929 N N . ALA A 1 110 ? 5.623 -2.864 -9.579 1.00 92.00 110 ALA A N 1
ATOM 930 C CA . ALA A 1 110 ? 5.073 -2.008 -10.635 1.00 92.00 110 ALA A CA 1
ATOM 931 C C . ALA A 1 110 ? 3.700 -2.496 -11.132 1.00 92.00 110 ALA A C 1
ATOM 933 O O . ALA A 1 110 ? 2.864 -1.713 -11.578 1.00 92.00 110 ALA A O 1
ATOM 934 N N . GLY A 1 111 ? 3.466 -3.807 -11.062 1.00 90.62 111 GLY A N 1
ATOM 935 C CA . GLY A 1 111 ? 2.234 -4.456 -11.484 1.00 90.62 111 GLY A CA 1
ATOM 936 C C . GLY A 1 111 ? 1.073 -4.364 -10.494 1.00 90.62 111 GLY A C 1
ATOM 937 O O . GLY A 1 111 ? -0.021 -4.789 -10.871 1.00 90.62 111 GLY A O 1
ATOM 938 N N . LEU A 1 112 ? 1.265 -3.819 -9.281 1.00 89.94 112 LEU A N 1
ATOM 939 C CA . LEU A 1 112 ? 0.239 -3.825 -8.232 1.00 89.94 112 LEU A CA 1
ATOM 940 C C . LEU A 1 112 ? -1.068 -3.159 -8.677 1.00 89.94 112 LEU A C 1
ATOM 942 O O . LEU A 1 112 ? -2.107 -3.772 -8.504 1.00 89.94 112 LEU A O 1
ATOM 946 N N . ASN A 1 113 ? -1.057 -1.976 -9.305 1.00 88.81 113 ASN A N 1
ATOM 947 C CA . ASN A 1 113 ? -2.252 -1.353 -9.915 1.00 88.81 113 ASN A CA 1
ATOM 948 C C . ASN A 1 113 ? -3.536 -1.438 -9.052 1.00 88.81 113 ASN A C 1
ATOM 950 O O . ASN A 1 113 ? -4.580 -1.910 -9.507 1.00 88.81 113 ASN A O 1
ATOM 954 N N . TYR A 1 114 ? -3.445 -1.013 -7.793 1.00 88.94 114 TYR A N 1
ATOM 955 C CA . TYR A 1 114 ? -4.488 -1.069 -6.757 1.00 88.94 114 TYR A CA 1
ATOM 956 C C . TYR A 1 114 ? -4.892 -2.478 -6.297 1.00 88.94 114 TYR A C 1
ATOM 958 O O . TYR A 1 114 ? -5.863 -2.637 -5.557 1.00 88.94 114 TYR A O 1
ATOM 966 N N . GLN A 1 115 ? -4.135 -3.507 -6.672 1.00 90.31 115 GLN A N 1
ATOM 967 C CA . GLN A 1 115 ? -4.260 -4.854 -6.128 1.00 90.31 115 GLN A CA 1
ATOM 968 C C . GLN A 1 115 ? -3.545 -4.964 -4.785 1.00 90.31 115 GLN A C 1
ATOM 970 O O . GLN A 1 115 ? -2.483 -4.386 -4.551 1.00 90.31 115 GLN A O 1
ATOM 975 N N . LEU A 1 116 ? -4.140 -5.754 -3.900 1.00 91.00 116 LEU A N 1
ATOM 976 C CA . LEU A 1 116 ? -3.578 -6.044 -2.594 1.00 91.00 116 LEU A CA 1
ATOM 977 C C . LEU A 1 116 ? -2.572 -7.207 -2.687 1.00 91.00 116 LEU A C 1
ATOM 979 O O . LEU A 1 116 ? -2.915 -8.241 -3.279 1.00 91.00 116 LEU A O 1
ATOM 983 N N . PRO A 1 117 ? -1.378 -7.093 -2.071 1.00 90.19 117 PRO A N 1
ATOM 984 C CA . PRO A 1 117 ? -0.488 -8.237 -1.884 1.00 90.19 117 PRO A CA 1
ATOM 985 C C . PRO A 1 117 ? -1.203 -9.386 -1.160 1.00 90.19 117 PRO A C 1
ATOM 987 O O . PRO A 1 117 ? -2.067 -9.164 -0.310 1.00 90.19 117 PRO A O 1
ATOM 990 N N . GLU A 1 118 ? -0.872 -10.625 -1.516 1.00 87.75 118 GLU A N 1
ATOM 991 C CA . GLU A 1 118 ? -1.584 -11.817 -1.033 1.00 87.75 118 GLU A CA 1
ATOM 992 C C . GLU A 1 118 ? -1.488 -11.982 0.482 1.00 87.75 118 GLU A C 1
ATOM 994 O O . GLU A 1 118 ? -2.442 -12.413 1.124 1.00 87.75 118 GLU A O 1
ATOM 999 N N . GLU A 1 119 ? -0.369 -11.548 1.044 1.00 86.38 119 GLU A N 1
ATOM 1000 C CA . GLU A 1 119 ? -0.040 -11.591 2.460 1.00 86.38 119 GLU A CA 1
ATOM 1001 C C . GLU A 1 119 ? -1.003 -10.740 3.308 1.00 86.38 119 GLU A C 1
ATOM 1003 O O . GLU A 1 119 ? -1.214 -11.037 4.481 1.00 86.38 119 GLU A O 1
ATOM 1008 N N . PHE A 1 120 ? -1.650 -9.729 2.713 1.00 88.00 120 PHE A N 1
ATOM 1009 C CA . PHE A 1 120 ? -2.620 -8.861 3.394 1.00 88.00 120 PHE A CA 1
ATOM 1010 C C . PHE A 1 120 ? -4.085 -9.234 3.123 1.00 88.00 120 PHE A C 1
ATOM 1012 O O . PHE A 1 120 ? -4.992 -8.570 3.635 1.00 88.00 120 PHE A O 1
ATOM 1019 N N . LYS A 1 121 ? -4.348 -10.281 2.327 1.00 87.94 121 LYS A N 1
ATOM 1020 C CA . LYS A 1 121 ? -5.721 -10.726 2.027 1.00 87.94 121 LYS A CA 1
ATOM 1021 C C . LYS A 1 121 ? -6.401 -11.394 3.220 1.00 87.94 121 LYS A C 1
ATOM 1023 O O . LYS A 1 121 ? -7.629 -11.401 3.266 1.00 87.94 121 LYS A O 1
ATOM 1028 N N . ASP A 1 122 ? -5.633 -11.941 4.165 1.00 92.12 122 ASP A N 1
ATOM 1029 C CA . ASP A 1 122 ? -6.199 -12.568 5.358 1.00 92.12 122 ASP A CA 1
ATOM 1030 C C . ASP A 1 122 ? -6.915 -11.536 6.239 1.00 92.12 122 ASP A C 1
ATOM 1032 O O . ASP A 1 122 ? -6.337 -10.551 6.707 1.00 92.12 122 ASP A O 1
ATOM 1036 N N . GLU A 1 123 ? -8.203 -11.775 6.473 1.00 92.00 123 GLU A N 1
ATOM 1037 C CA . GLU A 1 123 ? -9.061 -10.843 7.194 1.00 92.00 123 GLU A CA 1
ATOM 1038 C C . GLU A 1 123 ? -8.632 -10.684 8.658 1.00 92.00 123 GLU A C 1
ATOM 1040 O O . GLU A 1 123 ? -8.627 -9.569 9.182 1.00 92.00 123 GLU A O 1
ATOM 1045 N N . LYS A 1 124 ? -8.231 -11.778 9.319 1.00 93.25 124 LYS A N 1
ATOM 1046 C CA . LYS A 1 124 ? -7.842 -11.753 10.736 1.00 93.25 124 LYS A CA 1
ATOM 1047 C C . LYS A 1 124 ? -6.546 -10.976 10.939 1.00 93.25 124 LYS A C 1
ATOM 1049 O O . LYS A 1 124 ? -6.475 -10.154 11.852 1.00 93.25 124 LYS A O 1
ATOM 1054 N N . ALA A 1 125 ? -5.555 -11.195 10.079 1.00 91.56 125 ALA A N 1
ATOM 1055 C CA . ALA A 1 125 ? -4.313 -10.433 10.075 1.00 91.56 125 ALA A CA 1
ATOM 1056 C C . ALA A 1 125 ? -4.578 -8.939 9.842 1.00 91.56 125 ALA A C 1
ATOM 1058 O O . ALA A 1 125 ? -4.060 -8.101 10.578 1.00 91.56 125 ALA A O 1
ATOM 1059 N N . ALA A 1 126 ? -5.451 -8.596 8.890 1.00 92.69 126 ALA A N 1
ATOM 1060 C CA . ALA A 1 126 ? -5.811 -7.207 8.616 1.00 92.69 126 ALA A CA 1
ATOM 1061 C C . ALA A 1 126 ? -6.541 -6.532 9.794 1.00 92.69 126 ALA A C 1
ATOM 1063 O O . ALA A 1 126 ? -6.274 -5.370 10.091 1.00 92.69 126 ALA A O 1
ATOM 1064 N N . ILE A 1 127 ? -7.429 -7.244 10.500 1.00 94.44 127 ILE A N 1
ATOM 1065 C CA . ILE A 1 127 ? -8.080 -6.723 11.717 1.00 94.44 127 ILE A CA 1
ATOM 1066 C C . ILE A 1 127 ? -7.044 -6.458 12.810 1.00 94.44 127 ILE A C 1
ATOM 1068 O O . ILE A 1 127 ? -7.078 -5.399 13.433 1.00 94.44 127 ILE A O 1
ATOM 1072 N N . LYS A 1 128 ? -6.109 -7.387 13.022 1.00 93.94 128 LYS A N 1
ATOM 1073 C CA . LYS A 1 128 ? -5.043 -7.219 14.012 1.00 93.94 128 LYS A CA 1
ATOM 1074 C C . LYS A 1 128 ? -4.179 -5.994 13.692 1.00 93.94 128 LYS A C 1
ATOM 1076 O O . LYS A 1 128 ? -3.965 -5.153 14.559 1.00 93.94 128 LYS A O 1
ATOM 1081 N N . LEU A 1 129 ? -3.781 -5.846 12.429 1.00 93.75 129 LEU A N 1
ATOM 1082 C CA . LEU A 1 129 ? -2.988 -4.708 11.968 1.00 93.75 129 LEU A CA 1
ATOM 1083 C C . LEU A 1 129 ? -3.735 -3.377 12.140 1.00 93.75 129 LEU A C 1
ATOM 1085 O O . LEU A 1 129 ? -3.138 -2.361 12.492 1.00 93.75 129 LEU A O 1
ATOM 1089 N N . TYR A 1 130 ? -5.057 -3.377 11.932 1.00 95.56 130 TYR A N 1
ATOM 1090 C CA . TYR A 1 130 ? -5.890 -2.216 12.233 1.00 95.56 130 TYR A CA 1
ATOM 1091 C C . TYR A 1 130 ? -5.824 -1.860 13.720 1.00 95.56 130 TYR A C 1
ATOM 1093 O O . TYR A 1 130 ? -5.694 -0.690 14.061 1.00 95.56 130 TYR A O 1
ATOM 1101 N N . GLU A 1 131 ? -5.940 -2.839 14.614 1.00 94.69 131 GLU A N 1
ATOM 1102 C CA . GLU A 1 131 ? -5.961 -2.602 16.062 1.00 94.69 131 GLU A CA 1
ATOM 1103 C C . GLU A 1 131 ? -4.617 -2.079 16.580 1.00 94.69 131 GLU A C 1
ATOM 1105 O O . GLU A 1 131 ? -4.592 -1.185 17.422 1.00 94.69 131 GLU A O 1
ATOM 1110 N N . GLU A 1 132 ? -3.509 -2.553 16.014 1.00 95.06 132 GLU A N 1
ATOM 1111 C CA . GLU A 1 132 ? -2.156 -2.092 16.349 1.00 95.06 132 GLU A CA 1
ATOM 1112 C C . GLU A 1 132 ? -1.851 -0.683 15.801 1.00 95.06 132 GLU A C 1
ATOM 1114 O O . GLU A 1 132 ? -1.040 0.052 16.371 1.00 95.06 132 GLU A O 1
ATOM 1119 N N . HIS A 1 133 ? -2.520 -0.267 14.717 1.00 95.38 133 HIS A N 1
ATOM 1120 C CA . HIS A 1 133 ? -2.241 0.990 14.010 1.00 95.38 133 HIS A CA 1
ATOM 1121 C C . HIS A 1 133 ? -3.484 1.846 13.725 1.00 95.38 133 HIS A C 1
ATOM 1123 O O . HIS A 1 133 ? -3.525 2.581 12.735 1.00 95.38 133 HIS A O 1
ATOM 1129 N N . THR A 1 134 ? -4.490 1.796 14.602 1.00 95.50 134 THR A N 1
ATOM 1130 C CA . THR A 1 134 ? -5.821 2.386 14.355 1.00 95.50 134 THR A CA 1
ATOM 1131 C C . THR A 1 134 ? -5.754 3.860 13.955 1.00 95.50 134 THR A C 1
ATOM 1133 O O . THR A 1 134 ? -6.341 4.259 12.950 1.00 95.50 134 THR A O 1
ATOM 1136 N N . GLU A 1 135 ? -4.998 4.674 14.697 1.00 95.81 135 GLU A N 1
ATOM 1137 C CA . GLU A 1 135 ? -4.882 6.113 14.429 1.00 95.81 135 GLU A CA 1
ATOM 1138 C C . GLU A 1 135 ? -4.289 6.409 13.047 1.00 95.81 135 GLU A C 1
ATOM 1140 O O . GLU A 1 135 ? -4.755 7.307 12.340 1.00 95.81 135 GLU A O 1
ATOM 1145 N N . LEU A 1 136 ? -3.273 5.639 12.643 1.00 96.56 136 LEU A N 1
ATOM 1146 C CA . LEU A 1 136 ? -2.642 5.790 11.338 1.00 96.56 136 LEU A CA 1
ATOM 1147 C C . LEU A 1 136 ? -3.618 5.420 10.223 1.00 96.56 136 LEU A C 1
ATOM 1149 O O . LEU A 1 136 ? -3.744 6.177 9.261 1.00 96.56 136 LEU A O 1
ATOM 1153 N N . ILE A 1 137 ? -4.300 4.279 10.348 1.00 96.81 137 ILE A N 1
ATOM 1154 C CA . ILE A 1 137 ? -5.221 3.796 9.319 1.00 96.81 137 ILE A CA 1
ATOM 1155 C C . ILE A 1 137 ? -6.366 4.785 9.127 1.00 96.81 137 ILE A C 1
ATOM 1157 O O . ILE A 1 137 ? -6.604 5.219 8.005 1.00 96.81 137 ILE A O 1
ATOM 1161 N N . GLU A 1 138 ? -7.010 5.235 10.203 1.00 97.25 138 GLU A N 1
ATOM 1162 C CA . GLU A 1 138 ? -8.098 6.216 10.120 1.00 97.25 138 GLU A CA 1
ATOM 1163 C C . GLU A 1 138 ? -7.637 7.553 9.520 1.00 97.25 138 GLU A C 1
ATOM 1165 O O . GLU A 1 138 ? -8.341 8.162 8.709 1.00 97.25 138 GLU A O 1
ATOM 1170 N N . LYS A 1 139 ? -6.421 8.006 9.853 1.00 96.69 139 LYS A N 1
ATOM 1171 C CA . LYS A 1 139 ? -5.830 9.202 9.237 1.00 96.69 139 LYS A CA 1
ATOM 1172 C C . LYS A 1 139 ? -5.603 9.014 7.735 1.00 96.69 139 LYS A C 1
ATOM 1174 O O . LYS A 1 139 ? -5.909 9.917 6.957 1.00 96.69 139 LYS A O 1
ATOM 1179 N N . GLN A 1 140 ? -5.069 7.866 7.323 1.00 96.31 140 GLN A N 1
ATOM 1180 C CA . GLN A 1 140 ? -4.800 7.570 5.915 1.00 96.31 140 GLN A CA 1
ATOM 1181 C C . GLN A 1 140 ? -6.088 7.373 5.112 1.00 96.31 140 GLN A C 1
ATOM 1183 O O . GLN A 1 140 ? -6.157 7.862 3.988 1.00 96.31 140 GLN A O 1
ATOM 1188 N N . VAL A 1 141 ? -7.120 6.753 5.692 1.00 96.75 141 VAL A N 1
ATOM 1189 C CA . VAL A 1 141 ? -8.452 6.634 5.082 1.00 96.75 141 VAL A CA 1
ATOM 1190 C C . VAL A 1 141 ? -9.035 8.017 4.803 1.00 96.75 141 VAL A C 1
ATOM 1192 O O . VAL A 1 141 ? -9.364 8.309 3.660 1.00 96.75 141 VAL A O 1
ATOM 1195 N N . LYS A 1 142 ? -9.066 8.916 5.794 1.00 96.00 142 LYS A N 1
ATOM 1196 C CA . LYS A 1 142 ? -9.553 10.294 5.587 1.00 96.00 142 LYS A CA 1
ATOM 1197 C C . LYS A 1 142 ? -8.774 11.033 4.501 1.00 96.00 142 LYS A C 1
ATOM 1199 O O . LYS A 1 142 ? -9.355 11.783 3.721 1.00 96.00 142 LYS A O 1
ATOM 1204 N N . LYS A 1 143 ? -7.456 10.824 4.443 1.00 95.56 143 LYS A N 1
ATOM 1205 C CA . LYS A 1 143 ? -6.607 11.407 3.400 1.00 95.56 143 LYS A CA 1
ATOM 1206 C C . LYS A 1 143 ? -6.981 10.865 2.014 1.00 95.56 143 LYS A C 1
ATOM 1208 O O . LYS A 1 143 ? -7.143 11.655 1.092 1.00 95.56 143 LYS A O 1
ATOM 1213 N N . LEU A 1 144 ? -7.201 9.555 1.884 1.00 95.44 144 LEU A N 1
ATOM 1214 C CA . LEU A 1 144 ? -7.667 8.932 0.639 1.00 95.44 144 LEU A CA 1
ATOM 1215 C C . LEU A 1 144 ? -9.034 9.463 0.204 1.00 95.44 144 LEU A C 1
ATOM 1217 O O . LEU A 1 144 ? -9.248 9.704 -0.982 1.00 95.44 144 LEU A O 1
ATOM 1221 N N . GLU A 1 145 ? -9.959 9.678 1.137 1.00 95.19 145 GLU A N 1
ATOM 1222 C CA . GLU A 1 145 ? -11.271 10.255 0.825 1.00 95.19 145 GLU A CA 1
ATOM 1223 C C . GLU A 1 145 ? -11.152 11.687 0.283 1.00 95.19 145 GLU A C 1
ATOM 1225 O O . GLU A 1 145 ? -11.867 12.064 -0.643 1.00 95.19 145 GLU A O 1
ATOM 1230 N N . GLN A 1 146 ? -10.205 12.476 0.797 1.00 95.19 146 GLN A N 1
ATOM 1231 C CA . GLN A 1 146 ? -9.916 13.821 0.289 1.00 95.19 146 GLN A CA 1
ATOM 1232 C C . GLN A 1 146 ? -9.242 13.796 -1.091 1.00 95.19 146 GLN A C 1
ATOM 1234 O O . GLN A 1 146 ? -9.596 14.595 -1.957 1.00 95.19 146 GLN A O 1
ATOM 1239 N N . GLU A 1 147 ? -8.288 12.884 -1.297 1.00 93.25 147 GLU A N 1
ATOM 1240 C CA . GLU A 1 147 ? -7.540 12.723 -2.552 1.00 93.25 147 GLU A CA 1
ATOM 1241 C C . GLU A 1 147 ? -8.451 12.242 -3.694 1.00 93.25 147 GLU A C 1
ATOM 1243 O O . GLU A 1 147 ? -8.419 12.786 -4.798 1.00 93.25 147 GLU A O 1
ATOM 1248 N N . THR A 1 148 ? -9.306 11.255 -3.420 1.00 91.56 148 THR A N 1
ATOM 1249 C CA . THR A 1 148 ? -10.165 10.606 -4.428 1.00 91.56 148 THR A CA 1
ATOM 1250 C C . THR A 1 148 ? -11.549 11.234 -4.554 1.00 91.56 148 THR A C 1
ATOM 1252 O O . THR A 1 148 ? -12.224 11.016 -5.559 1.00 91.56 148 THR A O 1
ATOM 1255 N N . LYS A 1 149 ? -11.984 12.014 -3.552 1.00 94.44 149 LYS A N 1
ATOM 1256 C CA . LYS A 1 149 ? -13.357 12.534 -3.408 1.00 94.44 149 LYS A CA 1
ATOM 1257 C C . LYS A 1 149 ? -14.428 11.437 -3.323 1.00 94.44 149 LYS A C 1
ATOM 1259 O O . LYS A 1 149 ? -15.598 11.712 -3.577 1.00 94.44 149 LYS A O 1
ATOM 1264 N N . LEU A 1 150 ? -14.032 10.216 -2.971 1.00 93.12 150 LEU A N 1
ATOM 1265 C CA . LEU A 1 150 ? -14.908 9.064 -2.772 1.00 93.12 150 LEU A CA 1
ATOM 1266 C C . LEU A 1 150 ? -14.821 8.609 -1.323 1.00 93.12 150 LEU A C 1
ATOM 1268 O O . LEU A 1 150 ? -13.742 8.620 -0.733 1.00 93.12 150 LEU A O 1
ATOM 1272 N N . THR A 1 151 ? -15.928 8.139 -0.761 1.00 93.38 151 THR A N 1
ATOM 1273 C CA . THR A 1 151 ? -15.915 7.549 0.582 1.00 93.38 151 THR A CA 1
ATOM 1274 C C . THR A 1 151 ? -15.155 6.222 0.590 1.00 93.38 151 THR A C 1
ATOM 1276 O O . THR A 1 151 ? -15.098 5.507 -0.415 1.00 93.38 151 THR A O 1
ATOM 1279 N N . TRP A 1 152 ? -14.599 5.836 1.739 1.00 93.00 152 TRP A N 1
ATOM 1280 C CA . TRP A 1 152 ? -13.916 4.543 1.877 1.00 93.00 152 TRP A CA 1
ATOM 1281 C C . TRP A 1 152 ? -14.835 3.361 1.524 1.00 93.00 152 TRP A C 1
ATOM 1283 O O . TRP A 1 152 ? -14.381 2.342 0.997 1.00 93.00 152 TRP A O 1
ATOM 1293 N N . GLY A 1 153 ? -16.139 3.502 1.790 1.00 91.62 153 GLY A N 1
ATOM 1294 C CA . GLY A 1 153 ? -17.151 2.496 1.485 1.00 91.62 153 GLY A CA 1
ATOM 1295 C C . GLY A 1 153 ? -17.329 2.289 -0.018 1.00 91.62 153 GLY A C 1
ATOM 1296 O O . GLY A 1 153 ? -17.383 1.143 -0.460 1.00 91.62 153 GLY A O 1
ATOM 1297 N N . GLU A 1 154 ? -17.350 3.376 -0.795 1.00 91.25 154 GLU A N 1
ATOM 1298 C CA . GLU A 1 154 ? -17.419 3.344 -2.264 1.00 91.25 154 GLU A CA 1
ATOM 1299 C C . GLU A 1 154 ? -16.133 2.795 -2.883 1.00 91.25 154 GLU A C 1
ATOM 1301 O O . GLU A 1 154 ? -16.177 2.031 -3.846 1.00 91.25 154 GLU A O 1
ATOM 1306 N N . GLN A 1 155 ? -14.980 3.132 -2.305 1.00 90.69 155 GLN A N 1
ATOM 1307 C CA . GLN A 1 155 ? -13.698 2.623 -2.786 1.00 90.69 155 GLN A CA 1
ATOM 1308 C C . GLN A 1 155 ? -13.562 1.112 -2.550 1.00 90.69 155 GLN A C 1
ATOM 1310 O O . GLN A 1 155 ? -12.944 0.424 -3.354 1.00 90.69 155 GLN A O 1
ATOM 1315 N N . THR A 1 156 ? -14.153 0.570 -1.483 1.00 92.44 156 THR A N 1
ATOM 1316 C CA . THR A 1 156 ? -14.032 -0.847 -1.083 1.00 92.44 156 THR A CA 1
ATOM 1317 C C . THR A 1 156 ? -15.272 -1.682 -1.403 1.00 92.44 156 THR A C 1
ATOM 1319 O O . THR A 1 156 ? -15.590 -2.627 -0.673 1.00 92.44 156 THR A O 1
ATOM 1322 N N . VAL A 1 157 ? -16.016 -1.332 -2.456 1.00 89.88 157 VAL A N 1
ATOM 1323 C CA . VAL A 1 157 ? -17.207 -2.086 -2.896 1.00 89.88 157 VAL A CA 1
ATOM 1324 C C . VAL A 1 157 ? -16.863 -3.537 -3.252 1.00 89.88 157 VAL A C 1
ATOM 1326 O O . VAL A 1 157 ? -17.667 -4.438 -3.031 1.00 89.88 157 VAL A O 1
ATOM 1329 N N . ASP A 1 158 ? -15.645 -3.786 -3.731 1.00 88.50 158 ASP A N 1
ATOM 1330 C CA . ASP A 1 158 ? -15.125 -5.121 -4.033 1.00 88.50 158 ASP A CA 1
ATOM 1331 C C . ASP A 1 158 ? -14.963 -6.019 -2.793 1.00 88.50 158 ASP A C 1
ATOM 1333 O O . ASP A 1 158 ? -14.929 -7.240 -2.920 1.00 88.50 158 ASP A O 1
ATOM 1337 N N . LEU A 1 159 ? -14.918 -5.424 -1.597 1.00 88.81 159 LEU A N 1
ATOM 1338 C CA . LEU A 1 159 ? -14.726 -6.107 -0.314 1.00 88.81 159 LEU A CA 1
ATOM 1339 C C . LEU A 1 159 ? -16.005 -6.127 0.543 1.00 88.81 159 LEU A C 1
ATOM 1341 O O . LEU A 1 159 ? -15.948 -6.299 1.765 1.00 88.81 159 LEU A O 1
ATOM 1345 N N . ILE A 1 160 ? -17.174 -5.897 -0.066 1.00 88.12 160 ILE A N 1
ATOM 1346 C CA . ILE A 1 160 ? -18.460 -5.971 0.638 1.00 88.12 160 ILE A CA 1
ATOM 1347 C C . ILE A 1 160 ? -18.638 -7.375 1.232 1.00 88.12 160 ILE A C 1
ATOM 1349 O O . ILE A 1 160 ? -18.538 -8.379 0.534 1.00 88.12 160 ILE A O 1
ATOM 1353 N N . GLY A 1 161 ? -18.919 -7.430 2.536 1.00 86.88 161 GLY A N 1
ATOM 1354 C CA . GLY A 1 161 ? -19.052 -8.674 3.304 1.00 86.88 161 GLY A CA 1
ATOM 1355 C C . GLY A 1 161 ? -17.898 -8.938 4.273 1.00 86.88 161 GLY A C 1
ATOM 1356 O O . GLY A 1 161 ? -18.074 -9.724 5.198 1.00 86.88 161 GLY A O 1
ATOM 1357 N N . MET A 1 162 ? -16.766 -8.244 4.121 1.00 90.94 162 MET A N 1
ATOM 1358 C CA . MET A 1 162 ? -15.661 -8.278 5.086 1.00 90.94 162 MET A CA 1
ATOM 1359 C C . MET A 1 162 ? -15.864 -7.269 6.222 1.00 90.94 162 MET A C 1
ATOM 1361 O O . MET A 1 162 ? -16.584 -6.273 6.086 1.00 90.94 162 MET A O 1
ATOM 1365 N N . ASN A 1 163 ? -15.174 -7.493 7.338 1.00 94.75 163 ASN A N 1
ATOM 1366 C CA . ASN A 1 163 ? -15.121 -6.579 8.468 1.00 94.75 163 ASN A CA 1
ATOM 1367 C C . ASN A 1 163 ? -14.610 -5.188 8.052 1.00 94.75 163 ASN A C 1
ATOM 1369 O O . ASN A 1 163 ? -13.626 -5.062 7.322 1.00 94.75 163 ASN A O 1
ATOM 1373 N N . GLU A 1 164 ? -15.240 -4.133 8.573 1.00 94.25 164 GLU A N 1
ATOM 1374 C CA . GLU A 1 164 ? -14.878 -2.737 8.288 1.00 94.25 164 GLU A CA 1
ATOM 1375 C C . GLU A 1 164 ? -13.387 -2.443 8.515 1.00 94.25 164 GLU A C 1
ATOM 1377 O O . GLU A 1 164 ? -12.747 -1.825 7.664 1.00 94.25 164 GLU A O 1
ATOM 1382 N N . LYS A 1 165 ? -12.818 -2.922 9.629 1.00 95.06 165 LYS A N 1
ATOM 1383 C CA . LYS A 1 165 ? -11.407 -2.707 9.978 1.00 95.06 165 LYS A CA 1
ATOM 1384 C C . LYS A 1 165 ? -10.482 -3.305 8.921 1.00 95.06 165 LYS A C 1
ATOM 1386 O O . LYS A 1 165 ? -9.553 -2.645 8.460 1.00 95.06 165 LYS A O 1
ATOM 1391 N N . SER A 1 166 ? -10.783 -4.535 8.498 1.00 94.81 166 SER A N 1
ATOM 1392 C CA . SER A 1 166 ? -10.034 -5.224 7.447 1.00 94.81 166 SER A CA 1
ATOM 1393 C C . SER A 1 166 ? -10.113 -4.458 6.127 1.00 94.81 166 SER A C 1
ATOM 1395 O O . SER A 1 166 ? -9.078 -4.147 5.540 1.00 94.81 166 SER A O 1
ATOM 1397 N N . ARG A 1 167 ? -11.320 -4.047 5.708 1.00 95.19 167 ARG A N 1
ATOM 1398 C CA . ARG A 1 167 ? -11.529 -3.278 4.468 1.00 95.19 167 ARG A CA 1
ATOM 1399 C C . ARG A 1 167 ? -10.708 -1.993 4.448 1.00 95.19 167 ARG A C 1
ATOM 1401 O O . ARG A 1 167 ? -10.070 -1.696 3.442 1.00 95.19 167 ARG A O 1
ATOM 1408 N N . LYS A 1 168 ? -10.687 -1.249 5.557 1.00 96.25 168 LYS A N 1
ATOM 1409 C CA . LYS A 1 168 ? -9.907 -0.010 5.688 1.00 96.25 168 LYS A CA 1
ATOM 1410 C C . LYS A 1 168 ? -8.402 -0.251 5.586 1.00 96.25 168 LYS A C 1
ATOM 1412 O O . LYS A 1 168 ? -7.721 0.482 4.875 1.00 96.25 168 LYS A O 1
ATOM 1417 N N . VAL A 1 169 ? -7.880 -1.290 6.238 1.00 96.06 169 VAL A N 1
ATOM 1418 C CA . VAL A 1 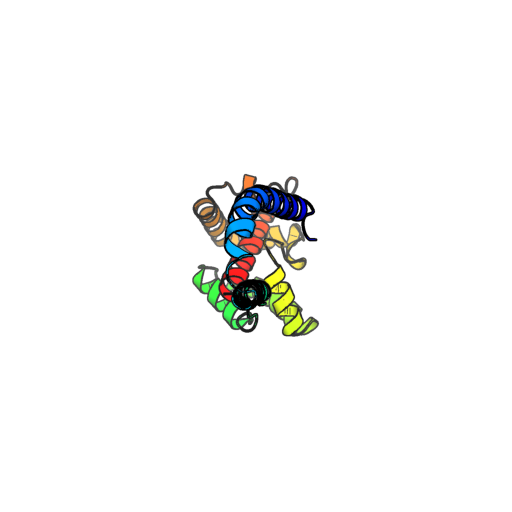169 ? -6.456 -1.654 6.130 1.00 96.06 169 VAL A CA 1
ATOM 1419 C C . VAL A 1 169 ? -6.094 -2.034 4.702 1.00 96.06 169 VAL A C 1
ATOM 1421 O O . VAL A 1 169 ? -5.137 -1.498 4.145 1.00 96.06 169 VAL A O 1
ATOM 1424 N N . GLN A 1 170 ? -6.883 -2.912 4.083 1.00 95.31 170 GLN A N 1
ATOM 1425 C CA . GLN A 1 170 ? -6.643 -3.354 2.713 1.00 95.31 170 GLN A CA 1
ATOM 1426 C C . GLN A 1 170 ? -6.724 -2.187 1.720 1.00 95.31 170 GLN A C 1
ATOM 1428 O O . GLN A 1 170 ? -5.896 -2.098 0.813 1.00 95.31 170 GLN A O 1
ATOM 1433 N N . LEU A 1 171 ? -7.655 -1.251 1.930 1.00 95.94 171 LEU A N 1
ATOM 1434 C CA . LEU A 1 171 ? -7.749 -0.009 1.166 1.00 95.94 171 LEU A CA 1
ATOM 1435 C C . LEU A 1 171 ? -6.463 0.818 1.275 1.00 95.94 171 LEU A C 1
ATOM 1437 O O . LEU A 1 171 ? -5.889 1.195 0.255 1.00 95.94 171 LEU A O 1
ATOM 1441 N N . VAL A 1 172 ? -5.992 1.082 2.495 1.00 96.12 172 VAL A N 1
ATOM 1442 C CA . VAL A 1 172 ? -4.785 1.890 2.710 1.00 96.12 172 VAL A CA 1
ATOM 1443 C C . VAL A 1 172 ? -3.572 1.235 2.055 1.00 96.12 172 VAL A C 1
ATOM 1445 O O . VAL A 1 172 ? -2.857 1.902 1.312 1.00 96.12 172 VAL A O 1
ATOM 1448 N N . ILE A 1 173 ? -3.361 -0.065 2.269 1.00 96.00 173 ILE A N 1
ATOM 1449 C CA . ILE A 1 173 ? -2.198 -0.777 1.724 1.00 96.00 173 ILE A CA 1
ATOM 1450 C C . ILE A 1 173 ? -2.221 -0.766 0.194 1.00 96.00 173 ILE A C 1
ATOM 1452 O O . ILE A 1 173 ? -1.239 -0.359 -0.427 1.00 96.00 173 ILE A O 1
ATOM 1456 N N . ARG A 1 174 ? -3.336 -1.173 -0.431 1.00 95.00 174 ARG A N 1
ATOM 1457 C CA . ARG A 1 174 ? -3.402 -1.292 -1.896 1.00 95.00 174 ARG A CA 1
ATOM 1458 C C . ARG A 1 174 ? -3.244 0.063 -2.589 1.00 95.00 174 ARG A C 1
ATOM 1460 O O . ARG A 1 174 ? -2.575 0.129 -3.617 1.00 95.00 174 ARG A O 1
ATOM 1467 N N . HIS A 1 175 ? -3.809 1.138 -2.029 1.00 95.31 175 HIS A N 1
ATOM 1468 C CA . HIS A 1 175 ? -3.650 2.480 -2.592 1.00 95.31 175 HIS A CA 1
ATOM 1469 C C . HIS A 1 175 ? -2.230 2.988 -2.402 1.00 95.31 175 HIS A C 1
ATOM 1471 O O . HIS A 1 175 ? -1.572 3.300 -3.385 1.00 95.31 175 HIS A O 1
ATOM 1477 N N . ARG A 1 176 ? -1.714 2.990 -1.168 1.00 95.06 176 ARG A N 1
ATOM 1478 C CA . ARG A 1 176 ? -0.396 3.570 -0.890 1.00 95.06 176 ARG A CA 1
ATOM 1479 C C . ARG A 1 176 ? 0.717 2.851 -1.635 1.00 95.06 176 ARG A C 1
ATOM 1481 O O . ARG A 1 176 ? 1.560 3.516 -2.218 1.00 95.06 176 ARG A O 1
ATO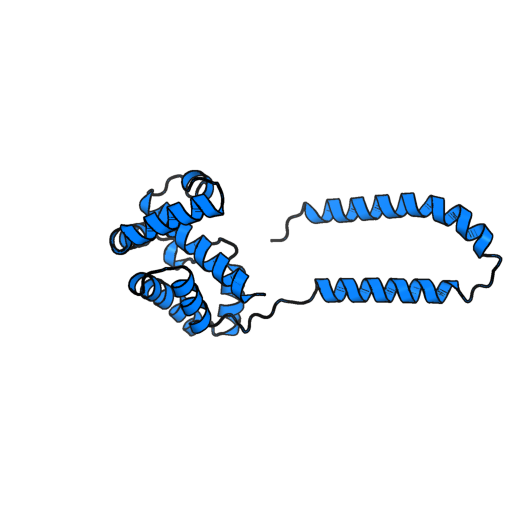M 1488 N N . LEU A 1 177 ? 0.705 1.520 -1.698 1.00 95.69 177 LEU A N 1
ATOM 1489 C CA . LEU A 1 177 ? 1.714 0.795 -2.475 1.00 95.69 177 LEU A CA 1
ATOM 1490 C C . LEU A 1 177 ? 1.618 1.085 -3.977 1.00 95.69 177 LEU A C 1
ATOM 1492 O O . LEU A 1 177 ? 2.648 1.172 -4.639 1.00 95.69 177 LEU A O 1
ATOM 1496 N N . SER A 1 178 ? 0.409 1.272 -4.506 1.00 94.44 178 SER A N 1
ATOM 1497 C CA . SER A 1 178 ? 0.211 1.579 -5.927 1.00 94.44 178 SER A CA 1
ATOM 1498 C C . SER A 1 178 ? 0.605 3.010 -6.273 1.00 94.44 178 SER A C 1
ATOM 1500 O O . SER A 1 178 ? 1.231 3.222 -7.305 1.00 94.44 178 SER A O 1
ATOM 1502 N N . ASP A 1 179 ? 0.311 3.967 -5.393 1.00 93.62 179 ASP A N 1
ATOM 1503 C CA . ASP A 1 179 ? 0.755 5.355 -5.528 1.00 93.62 179 ASP A CA 1
ATOM 1504 C C . ASP A 1 179 ? 2.294 5.417 -5.506 1.00 93.62 179 ASP A C 1
ATOM 1506 O O . ASP A 1 179 ? 2.905 6.065 -6.349 1.00 93.62 179 ASP A O 1
ATOM 1510 N N . ILE A 1 180 ? 2.940 4.667 -4.601 1.00 94.69 180 ILE A N 1
ATOM 1511 C CA . ILE A 1 180 ? 4.408 4.550 -4.560 1.00 94.69 180 ILE A CA 1
ATOM 1512 C C . ILE A 1 180 ? 4.945 3.906 -5.840 1.00 94.69 180 ILE A C 1
ATOM 1514 O O . ILE A 1 180 ? 5.968 4.345 -6.362 1.00 94.69 180 ILE A O 1
ATOM 1518 N N . ALA A 1 181 ? 4.296 2.851 -6.335 1.00 93.19 181 ALA A N 1
ATOM 1519 C CA . ALA A 1 181 ? 4.706 2.204 -7.573 1.00 93.19 181 ALA A CA 1
ATOM 1520 C C . ALA A 1 181 ? 4.638 3.186 -8.749 1.00 93.19 181 ALA A C 1
ATOM 1522 O O . ALA A 1 181 ? 5.601 3.274 -9.502 1.00 93.19 181 ALA A O 1
ATOM 1523 N N . LEU A 1 182 ? 3.556 3.958 -8.864 1.00 91.38 182 LEU A N 1
ATOM 1524 C CA . LEU A 1 182 ? 3.393 4.969 -9.906 1.00 91.38 182 LEU A CA 1
ATOM 1525 C C . LEU A 1 182 ? 4.495 6.036 -9.830 1.00 91.38 182 LEU A C 1
ATOM 1527 O O . LEU A 1 182 ? 5.182 6.270 -10.817 1.00 91.38 182 LEU A O 1
ATOM 1531 N N . ASP A 1 183 ? 4.741 6.576 -8.635 1.00 91.19 183 ASP A N 1
ATOM 1532 C CA . ASP A 1 183 ? 5.780 7.578 -8.364 1.00 91.19 183 ASP A CA 1
ATOM 1533 C C . ASP A 1 183 ? 7.214 7.117 -8.693 1.00 91.19 183 ASP A C 1
ATOM 1535 O O . ASP A 1 183 ? 8.115 7.945 -8.838 1.00 91.19 183 ASP A O 1
ATOM 1539 N N . LEU A 1 184 ? 7.474 5.806 -8.704 1.00 91.06 184 LEU A N 1
ATOM 1540 C CA . LEU A 1 184 ? 8.800 5.230 -8.961 1.00 91.06 184 LEU A CA 1
ATOM 1541 C C . LEU A 1 184 ? 8.977 4.732 -10.402 1.00 91.06 184 LEU A C 1
ATOM 1543 O O . LEU A 1 184 ? 10.095 4.376 -10.774 1.00 91.06 184 LEU A O 1
ATOM 1547 N N . VAL A 1 185 ? 7.898 4.664 -11.182 1.00 86.19 185 VAL A N 1
ATOM 1548 C CA . VAL A 1 185 ? 7.883 4.180 -12.574 1.00 86.19 185 VAL A CA 1
ATOM 1549 C C . VAL A 1 185 ? 8.053 5.332 -13.583 1.00 86.19 185 VAL A C 1
ATOM 1551 O O . VAL A 1 185 ? 8.303 5.062 -14.760 1.00 86.19 185 VAL A O 1
ATOM 1554 N N . ASP A 1 186 ? 7.994 6.584 -13.118 1.00 60.16 186 ASP A N 1
ATOM 1555 C CA . ASP A 1 186 ? 8.273 7.809 -13.888 1.00 60.16 186 ASP A CA 1
ATOM 1556 C C . ASP A 1 186 ? 9.740 7.952 -14.352 1.00 60.16 186 ASP A C 1
ATOM 1558 O O . ASP A 1 186 ? 10.682 7.726 -13.548 1.00 60.16 186 ASP A O 1
#

Foldseek 3Di:
DDDPVVVVVVVVVVVVCCVVVVVVCVVVVVVCVVPDPPVVVVVVVVVVVVVVVVVVVVPDQFDLPLPDLVNLLVLCVVLVHDPVVNVVVSVVLVVCCVPPNDVVSSVVLLVLQLPFDPVLPDQVVQLVSCVVQVVRLVVLQVVVCVVVVDHLCVVQVVVPPGDPSSSSSSNSRSVSSNVSSVVRRD